Protein AF-R7LS79-F1 (afdb_monomer_lite)

Structure (mmCIF, N/CA/C/O backbone):
data_AF-R7LS79-F1
#
_entry.id   AF-R7LS79-F1
#
loop_
_atom_site.group_PDB
_atom_site.id
_atom_site.type_symbol
_atom_site.label_atom_id
_atom_site.label_alt_id
_atom_site.label_comp_id
_atom_site.label_asym_id
_atom_site.label_entity_id
_atom_site.label_seq_id
_atom_site.pdbx_PDB_ins_code
_atom_site.Cartn_x
_atom_site.Cartn_y
_atom_site.Cartn_z
_atom_site.occupancy
_atom_site.B_iso_or_equiv
_atom_site.auth_seq_id
_atom_site.auth_comp_id
_atom_site.auth_asym_id
_atom_site.auth_atom_id
_atom_site.pdbx_PDB_model_num
ATOM 1 N N . MET A 1 1 ? -59.237 8.784 23.571 1.00 33.44 1 MET A N 1
ATOM 2 C CA . MET A 1 1 ? -58.067 8.292 24.324 1.00 33.44 1 MET A CA 1
ATOM 3 C C . MET A 1 1 ? -57.509 7.100 23.575 1.00 33.44 1 MET A C 1
ATOM 5 O O . MET A 1 1 ? -58.164 6.072 23.528 1.00 33.44 1 MET A O 1
ATOM 9 N N . ARG A 1 2 ? -56.381 7.283 22.891 1.00 30.78 2 ARG A N 1
ATOM 10 C CA . ARG A 1 2 ? -55.540 6.193 22.389 1.00 30.78 2 ARG A CA 1
ATOM 11 C C . ARG A 1 2 ? -54.194 6.426 23.048 1.00 30.78 2 ARG A C 1
ATOM 13 O O . ARG A 1 2 ? -53.646 7.521 22.914 1.00 30.78 2 ARG A O 1
ATOM 20 N N . GLU A 1 3 ? -53.786 5.470 23.865 1.00 28.64 3 GLU A N 1
ATOM 21 C CA . GLU A 1 3 ? -52.542 5.510 24.615 1.00 28.64 3 GLU A CA 1
ATOM 22 C C . GLU A 1 3 ? -51.387 5.676 23.629 1.00 28.64 3 GLU A C 1
ATOM 24 O O . GLU A 1 3 ? -51.217 4.897 22.693 1.00 28.64 3 GLU A O 1
ATOM 29 N N . LYS A 1 4 ? -50.633 6.763 23.804 1.00 33.38 4 LYS A N 1
ATOM 30 C CA . LYS A 1 4 ? -49.278 6.842 23.282 1.00 33.38 4 LYS A CA 1
ATOM 31 C C . LYS A 1 4 ? -48.461 5.903 24.157 1.00 33.38 4 LYS A C 1
ATOM 33 O O . LYS A 1 4 ? -48.153 6.265 25.291 1.00 33.38 4 LYS A O 1
ATOM 38 N N . GLU A 1 5 ? -48.116 4.730 23.641 1.00 29.33 5 GLU A N 1
ATOM 39 C CA . GLU A 1 5 ? -46.952 4.003 24.138 1.00 29.33 5 GLU A CA 1
ATOM 40 C C . GLU A 1 5 ? -45.730 4.871 23.839 1.00 29.33 5 GLU A C 1
ATOM 42 O O . GLU A 1 5 ? -45.168 4.892 22.745 1.00 29.33 5 GLU A O 1
ATOM 47 N N . ILE A 1 6 ? -45.379 5.694 24.822 1.00 33.75 6 ILE A N 1
ATOM 48 C CA . ILE A 1 6 ? -44.066 6.302 24.905 1.00 33.75 6 ILE A CA 1
ATOM 49 C C . ILE A 1 6 ? -43.143 5.131 25.220 1.00 33.75 6 ILE A C 1
ATOM 51 O O . ILE A 1 6 ? -43.065 4.704 26.370 1.00 33.75 6 ILE A O 1
ATOM 55 N N . PHE A 1 7 ? -42.470 4.598 24.199 1.00 31.61 7 PHE A N 1
ATOM 56 C CA . PHE A 1 7 ? -41.268 3.804 24.415 1.00 31.61 7 PHE A CA 1
ATOM 57 C C . PHE A 1 7 ? -40.291 4.704 25.168 1.00 31.61 7 PHE A C 1
ATOM 59 O O . PHE A 1 7 ? -39.663 5.606 24.609 1.00 31.61 7 PHE A O 1
ATOM 66 N N . SER A 1 8 ? -40.251 4.528 26.485 1.00 35.28 8 SER A N 1
ATOM 67 C CA . SER A 1 8 ? -39.242 5.130 27.332 1.00 35.28 8 SER A CA 1
ATOM 68 C C . SER A 1 8 ? -37.896 4.673 26.791 1.00 35.28 8 SER A C 1
ATOM 70 O O . SER A 1 8 ? -37.645 3.469 26.763 1.00 35.28 8 SER A O 1
ATOM 72 N N . ARG A 1 9 ? -37.043 5.616 26.374 1.00 42.69 9 ARG A N 1
ATOM 73 C CA . ARG A 1 9 ? -35.603 5.386 26.226 1.00 42.69 9 ARG A CA 1
ATOM 74 C C . ARG A 1 9 ? -35.120 4.735 27.521 1.00 42.69 9 ARG A C 1
ATOM 76 O O . ARG A 1 9 ? -34.958 5.425 28.530 1.00 42.69 9 ARG A O 1
ATOM 83 N N . SER A 1 10 ? -34.970 3.413 27.527 1.00 43.28 10 SER A N 1
ATOM 84 C CA . SER A 1 10 ? -34.258 2.733 28.595 1.00 43.28 10 SER A CA 1
ATOM 85 C C . SER A 1 10 ? -32.860 3.326 28.606 1.00 43.28 10 SER A C 1
ATOM 87 O O . SER A 1 10 ? -32.241 3.446 27.554 1.00 43.28 10 SER A O 1
ATOM 89 N N . LYS A 1 11 ? -32.380 3.747 29.777 1.00 45.69 11 LYS A N 1
ATOM 90 C CA . LYS A 1 11 ? -30.957 4.017 29.981 1.00 45.69 11 LYS A CA 1
ATOM 91 C C . LYS A 1 11 ? -30.208 2.758 29.556 1.00 45.69 11 LYS A C 1
ATOM 93 O O . LYS A 1 11 ? -30.231 1.774 30.294 1.00 45.69 11 LYS A O 1
ATOM 98 N N . GLU A 1 12 ? -29.631 2.767 28.362 1.00 55.84 12 GLU A N 1
ATOM 99 C CA . GLU A 1 12 ? -28.852 1.647 27.855 1.00 55.84 12 GLU A CA 1
ATOM 100 C C . GLU A 1 12 ? -27.673 1.456 28.795 1.00 55.84 12 GLU A C 1
ATOM 102 O O . GLU A 1 12 ? -26.779 2.292 28.924 1.00 55.84 12 GLU A O 1
ATOM 107 N N . THR A 1 13 ? -27.762 0.391 29.579 1.00 71.62 13 THR A N 1
ATOM 108 C CA . THR A 1 13 ? -26.705 0.006 30.493 1.00 71.62 13 THR A CA 1
ATOM 109 C C . THR A 1 13 ? -25.721 -0.748 29.624 1.00 71.62 13 THR A C 1
ATOM 111 O O . THR A 1 13 ? -26.041 -1.822 29.128 1.00 71.62 13 THR A O 1
ATOM 114 N N . LYS A 1 14 ? -24.558 -0.150 29.375 1.00 87.38 14 LYS A N 1
ATOM 115 C CA . LYS A 1 14 ? -23.446 -0.827 28.713 1.00 87.38 14 LYS A CA 1
ATOM 116 C C . LYS A 1 14 ? -23.068 -2.051 29.566 1.00 87.38 14 LYS A C 1
ATOM 118 O O . LYS A 1 14 ? -22.779 -1.894 30.753 1.00 87.38 14 LYS A O 1
ATOM 123 N N . VAL A 1 15 ? -23.151 -3.264 29.011 1.00 92.50 15 VAL A N 1
ATOM 124 C CA . VAL A 1 15 ? -23.024 -4.534 29.766 1.00 92.50 15 VAL A CA 1
ATOM 125 C C . VAL A 1 15 ? -21.878 -5.397 29.234 1.00 92.50 15 VAL A C 1
ATOM 127 O O . VAL A 1 15 ? -21.701 -5.537 28.028 1.00 92.50 15 VAL A O 1
ATOM 130 N N . CYS A 1 16 ? -21.124 -6.020 30.144 1.00 93.62 16 CYS A N 1
ATOM 131 C CA . CYS A 1 16 ? -20.209 -7.125 29.847 1.00 93.62 16 CYS A CA 1
ATOM 132 C C . CYS A 1 16 ? -20.810 -8.431 30.373 1.00 93.62 16 CYS A C 1
ATOM 134 O O . CYS A 1 16 ? -21.179 -8.504 31.544 1.00 93.62 16 CYS A O 1
ATOM 136 N N . ASP A 1 17 ? -20.892 -9.458 29.529 1.00 92.50 17 ASP A N 1
ATOM 137 C CA . ASP A 1 17 ? -21.608 -10.699 29.860 1.00 92.50 17 ASP A CA 1
ATOM 138 C C . ASP A 1 17 ? -20.910 -11.582 30.902 1.00 92.50 17 ASP A C 1
ATOM 140 O O . ASP A 1 17 ? -21.562 -12.420 31.526 1.00 92.50 17 ASP A O 1
ATOM 144 N N . THR A 1 18 ? -19.593 -11.439 31.069 1.00 94.31 18 THR A N 1
ATOM 145 C CA . THR A 1 18 ? -18.788 -12.332 31.915 1.00 94.31 18 THR A CA 1
ATOM 146 C C . THR A 1 18 ? -17.789 -11.551 32.779 1.00 94.31 18 THR A C 1
ATOM 148 O O . THR A 1 18 ? -17.244 -10.542 32.316 1.00 94.31 18 THR A O 1
ATOM 151 N N . PRO A 1 19 ? -17.520 -11.988 34.027 1.00 94.38 19 PRO A N 1
ATOM 152 C CA . PRO A 1 19 ? -16.463 -11.415 34.865 1.00 94.38 19 PRO A CA 1
ATOM 153 C C . PRO A 1 19 ? -15.069 -11.493 34.230 1.00 94.38 19 PRO A C 1
ATOM 155 O O . PRO A 1 19 ? -14.259 -10.586 34.404 1.00 94.38 19 PRO A O 1
ATOM 158 N N . GLU A 1 20 ? -14.795 -12.550 33.469 1.00 96.56 20 GLU A N 1
ATOM 159 C CA . GLU A 1 20 ? -13.527 -12.772 32.772 1.00 96.56 20 GLU A CA 1
ATOM 160 C C . GLU A 1 20 ? -13.284 -11.684 31.719 1.00 96.56 20 GLU A C 1
ATOM 162 O O . GLU A 1 20 ? -12.184 -11.142 31.620 1.00 96.56 20 GLU A O 1
ATOM 167 N N . LEU A 1 21 ? -14.335 -11.283 30.997 1.00 96.06 21 LEU A N 1
ATOM 168 C CA . LEU A 1 21 ? -14.269 -10.182 30.041 1.00 96.06 21 LEU A CA 1
ATOM 169 C C . LEU A 1 21 ? -14.004 -8.837 30.731 1.00 96.06 21 LEU A C 1
ATOM 171 O O . LEU A 1 21 ? -13.195 -8.045 30.249 1.00 96.06 21 LEU A O 1
ATOM 175 N N . VAL A 1 22 ? -14.639 -8.597 31.884 1.00 96.00 22 VAL A N 1
ATOM 176 C CA . VAL A 1 22 ? -14.366 -7.406 32.706 1.00 96.00 22 VAL A CA 1
ATOM 177 C C . VAL A 1 22 ? -12.904 -7.388 33.152 1.00 96.00 22 VAL A C 1
ATOM 179 O O . VAL A 1 22 ? -12.254 -6.346 33.069 1.00 96.00 22 VAL A O 1
ATOM 182 N N . CYS A 1 23 ? -12.369 -8.535 33.578 1.00 95.88 23 CYS A N 1
ATOM 183 C CA . CYS A 1 23 ? -10.973 -8.680 33.985 1.00 95.88 23 CYS A CA 1
ATOM 184 C C . CYS A 1 23 ? -10.012 -8.363 32.829 1.00 95.88 23 CYS A C 1
ATOM 186 O O . CYS A 1 23 ? -9.126 -7.526 32.990 1.00 95.88 23 CYS A O 1
ATOM 188 N N . LEU A 1 24 ? -10.243 -8.945 31.647 1.00 95.50 24 LEU A N 1
ATOM 189 C CA . LEU A 1 24 ? -9.416 -8.731 30.457 1.00 95.50 24 LEU A CA 1
ATOM 190 C C . LEU A 1 24 ? -9.379 -7.254 30.031 1.00 95.50 24 LEU A C 1
ATOM 192 O O . LEU A 1 24 ? -8.310 -6.701 29.775 1.00 95.50 24 LEU A O 1
ATOM 196 N N . ILE A 1 25 ? -10.542 -6.597 29.972 1.00 94.94 25 ILE A N 1
ATOM 197 C CA . ILE A 1 25 ? -10.640 -5.171 29.622 1.00 94.94 25 ILE A CA 1
ATOM 198 C C . ILE A 1 25 ? -9.972 -4.305 30.698 1.00 94.94 25 ILE A C 1
ATOM 200 O O . ILE A 1 25 ? -9.298 -3.324 30.380 1.00 94.94 25 ILE A O 1
ATOM 204 N N . THR A 1 26 ? -10.127 -4.663 31.974 1.00 94.31 26 THR A N 1
ATOM 205 C CA . THR A 1 26 ? -9.471 -3.957 33.084 1.00 94.31 26 THR A CA 1
ATOM 206 C C . THR A 1 26 ? -7.952 -4.060 32.972 1.00 94.31 26 THR A C 1
ATOM 208 O O . THR A 1 26 ? -7.265 -3.050 33.075 1.00 94.31 26 THR A O 1
ATOM 211 N N . GLU A 1 27 ? -7.416 -5.250 32.695 1.00 92.88 27 GLU A N 1
ATOM 212 C CA . GLU A 1 27 ? -5.980 -5.432 32.479 1.00 92.88 27 GLU A CA 1
ATOM 213 C C . GLU A 1 27 ? -5.488 -4.589 31.296 1.00 92.88 27 GLU A C 1
ATOM 215 O O . GLU A 1 27 ? -4.474 -3.898 31.407 1.00 92.88 27 GLU A O 1
ATOM 220 N N . TRP A 1 28 ? -6.225 -4.601 30.182 1.00 91.75 28 TRP A N 1
ATOM 221 C CA . TRP A 1 28 ? -5.881 -3.823 28.994 1.00 91.75 28 TRP A CA 1
ATOM 222 C C . TRP A 1 28 ? -5.882 -2.317 29.281 1.00 91.75 28 TRP A C 1
ATOM 224 O O . TRP A 1 28 ? -4.883 -1.647 29.046 1.00 91.75 28 TRP A O 1
ATOM 234 N N . THR A 1 29 ? -6.954 -1.781 29.869 1.00 88.75 29 THR A N 1
ATOM 235 C CA . THR A 1 29 ? -7.058 -0.347 30.207 1.00 88.75 29 THR A CA 1
ATOM 236 C C . THR A 1 29 ? -5.978 0.101 31.199 1.00 88.75 29 THR A C 1
ATOM 238 O O . 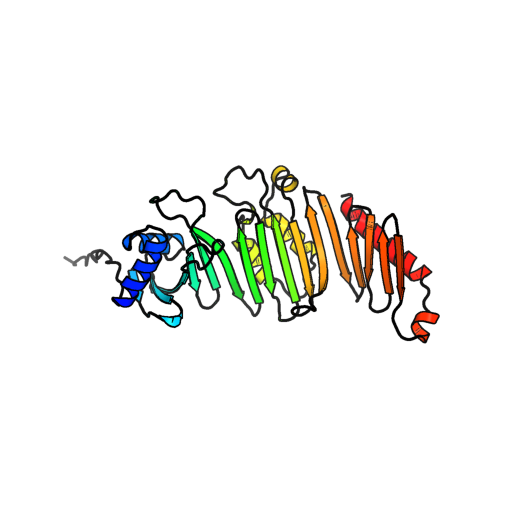THR A 1 29 ? -5.378 1.161 31.017 1.00 88.75 29 THR A O 1
ATOM 241 N N . GLN A 1 30 ? -5.639 -0.735 32.187 1.00 88.00 30 GLN A N 1
ATOM 242 C CA . GLN A 1 30 ? -4.585 -0.443 33.162 1.00 88.00 30 GLN A CA 1
ATOM 243 C C . GLN A 1 30 ? -3.189 -0.334 32.539 1.00 88.00 30 GLN A C 1
ATOM 245 O O . GLN A 1 30 ? -2.367 0.429 33.045 1.00 88.00 30 GLN A O 1
ATOM 250 N N . LYS A 1 31 ? -2.901 -1.038 31.433 1.00 84.50 31 LYS A N 1
ATOM 251 C CA . LYS A 1 31 ? -1.613 -0.899 30.722 1.00 84.50 31 LYS A CA 1
ATOM 252 C C . LYS A 1 31 ? -1.381 0.511 30.183 1.00 84.50 31 LYS A C 1
ATOM 254 O O . LYS A 1 31 ? -0.226 0.901 30.045 1.00 84.50 31 LYS A O 1
ATOM 259 N N . GLY A 1 32 ? -2.446 1.254 29.889 1.00 78.06 32 GLY A N 1
ATOM 260 C CA . GLY A 1 32 ? -2.372 2.651 29.467 1.00 78.06 32 GLY A CA 1
ATOM 261 C C . GLY A 1 32 ? -2.794 3.654 30.537 1.00 78.06 32 GLY A C 1
ATOM 262 O O . GLY A 1 32 ? -3.116 4.786 30.199 1.00 78.06 32 GLY A O 1
ATOM 263 N N . ASN A 1 33 ? -2.800 3.258 31.817 1.00 82.00 33 ASN A N 1
ATOM 264 C CA . ASN A 1 33 ? -3.207 4.110 32.941 1.00 82.00 33 ASN A CA 1
ATOM 265 C C . ASN A 1 33 ? -4.659 4.639 32.845 1.00 82.00 33 ASN A C 1
ATOM 267 O O . ASN A 1 33 ? -4.974 5.683 33.420 1.00 82.00 33 ASN A O 1
ATOM 271 N N . TRP A 1 34 ? -5.551 3.917 32.158 1.00 86.00 34 TRP A N 1
ATOM 272 C CA . TRP A 1 34 ? -6.976 4.254 32.041 1.00 86.00 34 TRP A CA 1
ATOM 273 C C . TRP A 1 34 ? -7.842 3.461 33.017 1.00 86.00 34 TRP A C 1
ATOM 275 O O . TRP A 1 34 ? -7.409 2.482 33.633 1.00 86.00 34 TRP A O 1
ATOM 285 N N . LYS A 1 35 ? -9.098 3.886 33.153 1.00 89.25 35 LYS A N 1
ATOM 286 C CA . LYS A 1 35 ? -10.126 3.169 33.904 1.00 89.25 35 LYS A CA 1
ATOM 287 C C . LYS A 1 35 ? -10.920 2.257 32.976 1.00 89.25 35 LYS A C 1
ATOM 289 O O . LYS A 1 35 ? -10.989 2.473 31.769 1.00 89.25 35 LYS A O 1
ATOM 294 N N . PHE A 1 36 ? -11.581 1.263 33.562 1.00 90.56 36 PHE A N 1
ATOM 295 C CA . PHE A 1 36 ? -12.457 0.355 32.824 1.00 90.56 36 PHE A CA 1
ATOM 296 C C . PHE A 1 36 ? -13.548 1.114 32.049 1.00 90.56 36 PHE A C 1
ATOM 298 O O . PHE A 1 36 ? -13.852 0.777 30.908 1.00 90.56 36 PHE A O 1
ATOM 305 N N . GLU A 1 37 ? -14.114 2.169 32.641 1.00 89.12 37 GLU A N 1
ATOM 306 C CA . GLU A 1 37 ? -15.175 2.968 32.024 1.00 89.12 37 GLU A CA 1
ATOM 307 C C . GLU A 1 37 ? -14.721 3.679 30.741 1.00 89.12 37 GLU A C 1
ATOM 309 O O . GLU A 1 37 ? -15.543 3.890 29.846 1.00 89.12 37 GLU A O 1
ATOM 314 N N . ASP A 1 38 ? -13.425 3.985 30.613 1.00 87.12 38 ASP A N 1
ATOM 315 C CA . ASP A 1 38 ? -12.853 4.627 29.425 1.00 87.12 38 ASP A CA 1
ATOM 316 C C . ASP A 1 38 ? -12.881 3.690 28.206 1.00 87.12 38 ASP A C 1
ATOM 318 O O . ASP A 1 38 ? -12.860 4.153 27.063 1.00 87.12 38 ASP A O 1
ATOM 322 N N . PHE A 1 39 ? -12.993 2.372 28.421 1.00 90.88 39 PHE A N 1
ATOM 323 C CA . PHE A 1 39 ? -13.048 1.382 27.346 1.00 90.88 39 PHE A CA 1
ATOM 324 C C . PHE A 1 39 ? -14.209 1.619 26.378 1.00 90.88 39 PHE A C 1
ATOM 326 O O . PHE A 1 39 ? -14.078 1.433 25.171 1.00 90.88 39 PHE A O 1
ATOM 333 N N . TRP A 1 40 ? -15.350 2.083 26.882 1.00 90.69 40 TRP A N 1
ATOM 334 C CA . TRP A 1 40 ? -16.495 2.363 26.025 1.00 90.69 40 TRP A CA 1
ATOM 335 C C . TRP A 1 40 ? -16.244 3.539 25.082 1.00 90.69 40 TRP A C 1
ATOM 337 O O . TRP A 1 40 ? -16.671 3.494 23.932 1.00 90.69 40 TRP A O 1
ATOM 347 N N . THR A 1 41 ? -15.513 4.551 25.551 1.00 87.44 41 THR A N 1
ATOM 348 C CA . THR A 1 41 ? -15.063 5.673 24.722 1.00 87.44 41 THR A CA 1
ATOM 349 C C . THR A 1 41 ? -14.093 5.188 23.648 1.00 87.44 41 THR A C 1
ATOM 351 O O . THR A 1 41 ? -14.199 5.605 22.501 1.00 87.44 41 THR A O 1
ATOM 354 N N . PHE A 1 42 ? -13.188 4.256 23.974 1.00 88.75 42 PHE A N 1
ATOM 355 C CA . PHE A 1 42 ? -12.311 3.643 22.972 1.00 88.75 42 PHE A CA 1
ATOM 356 C C . PHE A 1 42 ? -13.095 2.965 21.853 1.00 88.75 42 PHE A C 1
ATOM 358 O O . PHE A 1 42 ? -12.773 3.183 20.689 1.00 88.75 42 PHE A O 1
ATOM 365 N N . LEU A 1 43 ? -14.110 2.164 22.193 1.00 91.50 43 LEU A N 1
ATOM 366 C CA . LEU A 1 43 ? -14.951 1.485 21.205 1.00 91.50 43 LEU A CA 1
ATOM 367 C C . LEU A 1 43 ? -15.628 2.490 20.261 1.00 91.50 43 LEU A C 1
ATOM 369 O O . LEU A 1 43 ? -15.585 2.306 19.046 1.00 91.50 43 LEU A O 1
ATOM 373 N N . GLU A 1 44 ? -16.173 3.579 20.805 1.00 90.31 44 GLU A N 1
ATOM 374 C CA . GLU A 1 44 ? -16.775 4.658 20.012 1.00 90.31 44 GLU A CA 1
ATOM 375 C C . GLU A 1 44 ? -15.738 5.342 19.103 1.00 90.31 44 GLU A C 1
ATOM 377 O O . GLU A 1 44 ? -15.986 5.521 17.911 1.00 90.31 44 GLU A O 1
ATOM 382 N N . LEU A 1 45 ? -14.539 5.641 19.618 1.00 87.62 45 LEU A N 1
ATOM 383 C CA . LEU A 1 45 ? -13.455 6.267 18.848 1.00 87.62 45 LEU A CA 1
ATOM 384 C C . LEU A 1 45 ? -12.935 5.392 17.699 1.00 87.62 45 LEU A C 1
ATOM 386 O O . LEU A 1 45 ? -12.516 5.919 16.670 1.00 87.62 45 LEU A O 1
ATOM 390 N N . VAL A 1 46 ? -12.961 4.065 17.848 1.00 89.12 46 VAL A N 1
ATOM 391 C CA . VAL A 1 46 ? -12.579 3.133 16.770 1.00 89.12 46 VAL A CA 1
ATOM 392 C C . VAL A 1 46 ? -13.731 2.830 15.802 1.00 89.12 46 VAL A C 1
ATOM 394 O O . VAL A 1 46 ? -13.574 2.017 14.889 1.00 89.12 46 VAL A O 1
ATOM 397 N N . GLY A 1 47 ? -14.873 3.507 15.961 1.00 87.94 47 GLY A N 1
ATOM 398 C CA . GLY A 1 47 ? -16.011 3.451 15.044 1.00 87.94 47 GLY A CA 1
ATOM 399 C C . GLY A 1 47 ? -17.070 2.403 15.387 1.00 87.94 47 GLY A C 1
ATOM 400 O O . GLY A 1 47 ? -17.928 2.130 14.550 1.00 87.94 47 GLY A O 1
ATOM 401 N N . ILE A 1 48 ? -17.042 1.816 16.588 1.00 90.44 48 ILE A N 1
ATOM 402 C CA . ILE A 1 48 ? -18.160 1.011 17.097 1.00 90.44 48 ILE A CA 1
ATOM 403 C C . ILE A 1 48 ? -19.170 1.986 17.696 1.00 90.44 48 ILE A C 1
ATOM 405 O O . ILE A 1 48 ? -19.064 2.381 18.854 1.00 90.44 48 ILE A O 1
ATOM 409 N N . ASN A 1 49 ? -20.136 2.405 16.885 1.00 86.31 49 ASN A N 1
ATOM 410 C CA . ASN A 1 49 ? -21.131 3.392 17.291 1.00 86.31 49 ASN A CA 1
ATOM 411 C C . ASN A 1 49 ? -22.092 2.794 18.327 1.00 86.31 49 ASN A C 1
ATOM 413 O O . ASN A 1 49 ? -22.732 1.778 18.060 1.00 86.31 49 ASN A O 1
ATOM 417 N N . ASN A 1 50 ? -22.206 3.441 19.490 1.00 86.44 50 ASN A N 1
ATOM 418 C CA . ASN A 1 50 ? -23.137 3.079 20.566 1.00 86.44 50 ASN A CA 1
ATOM 419 C C . ASN A 1 50 ? -23.085 1.579 20.941 1.00 86.44 50 ASN A C 1
ATOM 421 O O . ASN A 1 50 ? -24.054 0.840 20.747 1.00 86.44 50 ASN A O 1
ATOM 425 N N . PRO A 1 51 ? -21.943 1.098 21.471 1.00 87.19 51 PRO A N 1
ATOM 426 C CA . PRO A 1 51 ? -21.805 -0.278 21.931 1.00 87.19 51 PRO A CA 1
ATOM 427 C C . PRO A 1 51 ? -22.642 -0.487 23.195 1.00 87.19 51 PRO A C 1
ATOM 429 O O . PRO A 1 51 ? -22.448 0.203 24.199 1.00 87.19 51 PRO A O 1
ATOM 432 N N . ILE A 1 52 ? -23.541 -1.470 23.168 1.00 91.19 52 ILE A N 1
ATOM 433 C CA . ILE A 1 52 ? -24.465 -1.745 24.279 1.00 91.19 52 ILE A CA 1
ATOM 434 C C . ILE A 1 52 ? -24.103 -3.016 25.054 1.00 91.19 52 ILE A C 1
ATOM 436 O O . ILE A 1 52 ? -24.393 -3.115 26.248 1.00 91.19 52 ILE A O 1
ATOM 440 N N . ARG A 1 53 ? -23.441 -3.988 24.412 1.00 94.31 53 ARG A N 1
ATOM 441 C CA . ARG A 1 53 ? -23.124 -5.283 25.031 1.00 94.31 53 ARG A CA 1
ATOM 442 C C . ARG A 1 53 ? -21.826 -5.880 24.499 1.00 94.31 53 ARG A C 1
ATOM 444 O O . ARG A 1 53 ? -21.630 -5.931 23.289 1.00 94.31 53 ARG A O 1
ATOM 451 N N . LEU A 1 54 ? -20.988 -6.395 25.398 1.00 96.69 54 LEU A N 1
ATOM 452 C CA . LEU A 1 54 ? -19.767 -7.139 25.076 1.00 96.69 54 LEU A CA 1
ATOM 453 C C . LEU A 1 54 ? -19.889 -8.591 25.550 1.00 96.69 54 LEU A C 1
ATOM 455 O O . LEU A 1 54 ? -20.279 -8.839 26.695 1.00 96.69 54 LEU A O 1
ATOM 459 N N . TYR A 1 55 ? -19.574 -9.552 24.681 1.00 96.19 55 TYR A N 1
ATOM 460 C CA . TYR A 1 55 ? -19.833 -10.972 24.943 1.00 96.19 55 TYR A CA 1
ATOM 461 C C . TYR A 1 55 ? -18.987 -11.917 24.080 1.00 96.19 55 TYR A C 1
ATOM 463 O O . TYR A 1 55 ? -18.273 -11.483 23.184 1.00 96.19 55 TYR A O 1
ATOM 471 N N . GLY A 1 56 ? -19.075 -13.228 24.334 1.00 95.56 56 GLY A N 1
ATOM 472 C CA . GLY A 1 56 ? -18.433 -14.242 23.486 1.00 95.56 56 GLY A CA 1
ATOM 473 C C . GLY A 1 56 ? -16.904 -14.209 23.541 1.00 95.56 56 GLY A C 1
ATOM 474 O O . GLY A 1 56 ? -16.258 -14.177 22.497 1.00 95.56 56 GLY A O 1
ATOM 475 N N . LEU A 1 57 ? -16.341 -14.174 24.752 1.00 97.00 57 LEU A N 1
ATOM 476 C CA . LEU A 1 57 ? -14.897 -14.151 24.980 1.00 97.00 57 LEU A CA 1
ATOM 477 C C . LEU A 1 57 ? -14.208 -15.416 24.427 1.00 97.00 57 LEU A C 1
ATOM 479 O O . LEU A 1 57 ? -14.573 -16.536 24.774 1.00 97.00 57 LEU A O 1
ATOM 483 N N . ASP A 1 58 ? -13.173 -15.212 23.616 1.00 95.94 58 ASP A N 1
ATOM 484 C CA . ASP A 1 58 ? -12.138 -16.180 23.247 1.00 95.94 58 ASP A CA 1
ATOM 485 C C . ASP A 1 58 ? -10.833 -15.741 23.929 1.00 95.94 58 ASP A C 1
ATOM 487 O O . ASP A 1 58 ? -10.120 -14.852 23.450 1.00 95.94 58 ASP A O 1
ATOM 491 N N . GLU A 1 59 ? -10.542 -16.358 25.076 1.00 90.69 59 GLU A N 1
ATOM 492 C CA . GLU A 1 59 ? -9.368 -16.054 25.904 1.00 90.69 59 GLU A CA 1
ATOM 493 C C . GLU A 1 59 ? -8.053 -16.262 25.150 1.00 90.69 59 GLU A C 1
ATOM 495 O O . GLU A 1 59 ? -7.112 -15.492 25.321 1.00 90.69 59 GLU A O 1
ATOM 500 N N . SER A 1 60 ? -7.988 -17.265 24.267 1.00 91.62 60 SER A N 1
ATOM 501 C CA . SER A 1 60 ? -6.753 -17.612 23.555 1.00 91.62 60 SER A CA 1
ATOM 502 C C . SER A 1 60 ? -6.297 -16.524 22.585 1.00 91.62 60 SER A C 1
ATOM 504 O O . SER A 1 60 ? -5.108 -16.405 22.292 1.00 91.62 60 SER A O 1
ATOM 506 N N . LYS A 1 61 ? -7.247 -15.723 22.094 1.00 91.62 61 LYS A N 1
ATOM 507 C CA . LYS A 1 61 ? -7.003 -14.626 21.157 1.00 91.62 61 LYS A CA 1
ATOM 508 C C . LYS A 1 61 ? -7.185 -13.250 21.785 1.00 91.62 61 LYS A C 1
ATOM 510 O O . LYS A 1 61 ? -7.034 -12.263 21.071 1.00 91.62 61 LYS A O 1
ATOM 515 N N . CYS A 1 62 ? -7.535 -13.169 23.070 1.00 94.56 62 CYS A N 1
ATOM 516 C CA . CYS A 1 62 ? -7.962 -11.929 23.721 1.00 94.56 62 CYS A CA 1
ATOM 517 C C . CYS A 1 62 ? -9.049 -11.191 22.914 1.00 94.56 62 CYS A C 1
ATOM 519 O O . CYS A 1 62 ? -8.974 -9.974 22.720 1.00 94.56 62 CYS A O 1
ATOM 521 N N . SER A 1 63 ? -10.030 -11.935 22.393 1.00 96.06 63 SER A N 1
ATOM 522 C CA . SER A 1 63 ? -11.067 -11.394 21.507 1.00 96.06 63 SER A CA 1
ATOM 523 C C . SER A 1 63 ? -12.477 -11.649 22.011 1.00 96.06 63 SER A C 1
ATOM 525 O O . SER A 1 63 ? -12.724 -12.639 22.687 1.00 96.06 63 SER A O 1
ATOM 527 N N . PHE A 1 64 ? -13.411 -10.780 21.652 1.00 97.06 64 PHE A N 1
ATOM 528 C CA . PHE A 1 64 ? -14.827 -10.868 22.003 1.00 97.06 64 PHE A CA 1
ATOM 529 C C . PHE A 1 64 ? -15.669 -10.136 20.957 1.00 97.06 64 PHE A C 1
ATOM 531 O O . PHE A 1 64 ? -15.142 -9.517 20.035 1.00 97.06 64 PHE A O 1
ATOM 538 N N . LYS A 1 65 ? -16.990 -10.198 21.084 1.00 96.38 65 LYS A N 1
ATOM 539 C CA . LYS A 1 65 ? -17.935 -9.476 20.235 1.00 96.38 65 LYS A CA 1
ATOM 540 C C . LYS A 1 65 ? -18.487 -8.246 20.941 1.00 96.38 65 LYS A C 1
ATOM 542 O O . LYS A 1 65 ? -18.789 -8.297 22.134 1.00 96.38 65 LYS A O 1
ATOM 547 N N . ALA A 1 66 ? -18.667 -7.173 20.183 1.00 95.06 66 ALA A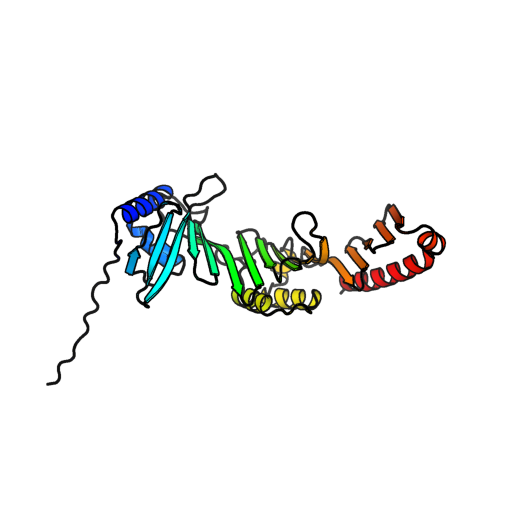 N 1
ATOM 548 C CA . ALA A 1 66 ? -19.450 -6.008 20.564 1.00 95.06 66 ALA A CA 1
ATOM 549 C C . ALA A 1 66 ? -20.757 -5.988 19.761 1.00 95.06 66 ALA A C 1
ATOM 551 O O . ALA A 1 66 ? -20.729 -6.125 18.539 1.00 95.06 66 ALA A O 1
ATOM 552 N N . LEU A 1 67 ? -21.884 -5.825 20.454 1.00 93.38 67 LEU A N 1
ATOM 553 C CA . LEU A 1 67 ? -23.189 -5.544 19.858 1.00 93.38 67 LEU A CA 1
ATOM 554 C C . LEU A 1 67 ? -23.468 -4.043 19.960 1.00 93.38 67 LEU A C 1
ATOM 556 O O . LEU A 1 67 ? -23.401 -3.475 21.058 1.00 93.38 67 LEU A O 1
ATOM 560 N N . THR A 1 68 ? -23.785 -3.420 18.830 1.00 90.75 68 THR A N 1
ATOM 561 C CA . THR A 1 68 ? -24.209 -2.014 18.759 1.00 90.75 68 THR A CA 1
ATOM 562 C C . THR A 1 68 ? -25.718 -1.870 18.952 1.00 90.75 68 THR A C 1
ATOM 564 O O . THR A 1 68 ? -26.471 -2.838 18.817 1.00 90.75 68 THR A O 1
ATOM 567 N N . GLU A 1 69 ? -26.187 -0.651 19.226 1.00 88.62 69 GLU A N 1
ATOM 568 C CA . GLU A 1 69 ? -27.628 -0.334 19.250 1.00 88.62 69 GLU A CA 1
ATOM 569 C C . GLU A 1 69 ? -28.338 -0.641 17.914 1.00 88.62 69 GLU A C 1
ATOM 571 O O . GLU A 1 69 ? -29.539 -0.911 17.883 1.00 88.62 69 GLU A O 1
ATOM 576 N N . PHE A 1 70 ? -27.587 -0.650 16.807 1.00 88.06 70 PHE A N 1
ATOM 577 C CA . PHE A 1 70 ? -28.077 -0.945 15.457 1.00 88.06 70 PHE A CA 1
ATOM 578 C C . PHE A 1 70 ? -28.099 -2.442 15.131 1.00 88.06 70 PHE A C 1
ATOM 580 O O . PHE A 1 70 ? -28.371 -2.822 13.994 1.00 88.06 70 PHE A O 1
ATOM 587 N N . ASN A 1 71 ? -27.852 -3.292 16.132 1.00 88.00 71 ASN A N 1
ATOM 588 C CA . ASN A 1 71 ? -27.815 -4.744 16.005 1.00 88.00 71 ASN A CA 1
ATOM 589 C C . ASN A 1 71 ? -26.705 -5.243 15.058 1.00 88.00 71 ASN A C 1
ATOM 591 O O . ASN A 1 71 ? -26.845 -6.287 14.421 1.00 88.00 71 ASN A O 1
ATOM 595 N N . GLU A 1 72 ? -25.602 -4.494 14.977 1.00 89.75 72 GLU A N 1
ATOM 596 C CA . GLU A 1 72 ? -24.382 -4.907 14.285 1.00 89.75 72 GLU A CA 1
ATOM 597 C C . GLU A 1 72 ? -23.466 -5.637 15.271 1.00 89.75 72 GLU A C 1
ATOM 599 O O . GLU A 1 72 ? -23.254 -5.184 16.401 1.00 89.75 72 GLU A O 1
ATOM 604 N N . GLU A 1 73 ? -22.920 -6.776 14.844 1.00 92.06 73 GLU A N 1
ATOM 605 C CA . GLU A 1 73 ? -21.936 -7.535 15.611 1.00 92.06 73 GLU A CA 1
ATOM 606 C C . GLU A 1 73 ? -20.538 -7.299 15.048 1.00 92.06 73 GLU A C 1
ATOM 608 O O . GLU A 1 73 ? -20.268 -7.591 13.884 1.00 92.06 73 GLU A O 1
ATOM 613 N N . ILE A 1 74 ? -19.628 -6.823 15.895 1.00 93.25 74 ILE A N 1
ATOM 614 C CA . ILE A 1 74 ? -18.242 -6.545 15.514 1.00 93.25 74 ILE A CA 1
ATOM 615 C C . ILE A 1 74 ? -17.319 -7.365 16.406 1.00 93.25 74 ILE A C 1
ATOM 617 O O . ILE A 1 74 ? -17.463 -7.366 17.630 1.00 93.25 74 ILE A O 1
ATOM 621 N N . THR A 1 75 ? -16.350 -8.061 15.809 1.00 95.94 75 THR A N 1
ATOM 622 C CA . THR A 1 75 ? -15.327 -8.764 16.589 1.00 95.94 75 THR A CA 1
ATOM 623 C C . THR A 1 75 ? -14.238 -7.782 16.998 1.00 95.94 75 THR A C 1
ATOM 625 O O . THR A 1 75 ? -13.635 -7.117 16.157 1.00 95.94 75 THR A O 1
ATOM 628 N N . VAL A 1 76 ? -13.971 -7.716 18.297 1.00 96.56 76 VAL A N 1
ATOM 629 C CA . VAL A 1 76 ? -12.968 -6.864 18.933 1.00 96.56 76 VAL A CA 1
ATOM 630 C C . VAL A 1 76 ? -11.849 -7.752 19.455 1.00 96.56 76 VAL A C 1
ATOM 632 O O . VAL A 1 76 ? -12.099 -8.726 20.160 1.00 96.56 76 VAL A O 1
ATOM 635 N N . VAL A 1 77 ? -10.607 -7.417 19.127 1.00 95.31 77 VAL A N 1
ATOM 636 C CA . VAL A 1 77 ? -9.409 -8.087 19.640 1.00 95.31 77 VAL A CA 1
ATOM 637 C C . VAL A 1 77 ? -8.548 -7.055 20.357 1.00 95.31 77 VAL A C 1
ATOM 639 O O . VAL A 1 77 ? -8.210 -6.015 19.785 1.00 95.31 77 VAL A O 1
ATOM 642 N N . LEU A 1 78 ? -8.184 -7.338 21.605 1.00 93.38 78 LEU A N 1
ATOM 643 C CA . LEU A 1 78 ? -7.348 -6.452 22.408 1.00 93.38 78 LEU A CA 1
ATOM 644 C C . LEU A 1 78 ? -5.865 -6.708 22.139 1.00 93.38 78 LEU A C 1
ATOM 646 O O . LEU A 1 78 ? -5.376 -7.833 22.239 1.00 93.38 78 LEU A O 1
ATOM 650 N N . VAL A 1 79 ? -5.135 -5.641 21.822 1.00 89.75 79 VAL A N 1
ATOM 651 C CA . VAL A 1 79 ? -3.688 -5.664 21.596 1.00 89.75 79 VAL A CA 1
ATOM 652 C C . VAL A 1 79 ? -3.008 -5.015 22.794 1.00 89.75 79 VAL A C 1
ATOM 654 O O . VAL A 1 79 ? -3.179 -3.823 23.033 1.00 89.75 79 VAL A O 1
ATOM 657 N N . PHE A 1 80 ? -2.234 -5.795 23.549 1.00 84.56 80 PHE A N 1
ATOM 658 C CA . PHE A 1 80 ? -1.652 -5.361 24.827 1.00 84.56 80 PHE A CA 1
ATOM 659 C C . PHE A 1 80 ? -0.318 -4.610 24.701 1.00 84.56 80 PHE A C 1
ATOM 661 O O . PHE A 1 80 ? 0.133 -4.027 25.681 1.00 84.56 80 PHE A O 1
ATOM 668 N N . GLY A 1 81 ? 0.302 -4.610 23.516 1.00 72.31 81 GLY A N 1
ATOM 669 C CA . GLY A 1 81 ? 1.656 -4.093 23.311 1.00 72.31 81 GLY A CA 1
ATOM 670 C C . GLY A 1 81 ? 2.708 -4.982 23.987 1.00 72.31 81 GLY A C 1
ATOM 671 O O . GLY A 1 81 ? 2.718 -5.156 25.201 1.00 72.31 81 GLY A O 1
ATOM 672 N N . THR A 1 82 ? 3.596 -5.603 23.213 1.00 57.00 82 THR A N 1
ATOM 673 C CA . THR A 1 82 ? 4.573 -6.582 23.739 1.00 57.00 82 THR A CA 1
ATOM 674 C C . THR A 1 82 ? 6.025 -6.112 23.625 1.00 57.00 82 THR A C 1
ATOM 676 O O . THR A 1 82 ? 6.937 -6.808 24.062 1.00 57.00 82 THR A O 1
ATOM 679 N N . SER A 1 83 ? 6.269 -4.940 23.040 1.00 53.88 83 SER A N 1
ATOM 680 C CA . SER A 1 83 ? 7.594 -4.354 22.814 1.00 53.88 83 SER A CA 1
ATOM 681 C C . SER A 1 83 ? 7.530 -2.825 22.844 1.00 53.88 83 SER A C 1
ATOM 683 O O . SER A 1 83 ? 6.458 -2.246 22.697 1.00 53.88 83 SER A O 1
ATOM 685 N N . ARG A 1 84 ? 8.692 -2.157 22.945 1.00 44.69 84 ARG A N 1
ATOM 686 C CA . ARG A 1 84 ? 8.814 -0.688 22.803 1.00 44.69 84 ARG A CA 1
ATOM 687 C C . ARG A 1 84 ? 8.229 -0.134 21.490 1.00 44.69 84 ARG A C 1
ATOM 689 O O . ARG A 1 84 ? 8.012 1.065 21.399 1.00 44.69 84 ARG A O 1
ATOM 696 N N . GLU A 1 85 ? 7.986 -0.991 20.498 1.00 44.12 85 GLU A N 1
ATOM 697 C CA . GLU A 1 85 ? 7.459 -0.642 19.172 1.00 44.12 85 GLU A CA 1
ATOM 698 C C . GLU A 1 85 ? 5.983 -1.036 18.974 1.00 44.12 85 GLU A C 1
ATOM 700 O O . GLU A 1 85 ? 5.388 -0.712 17.945 1.00 44.12 85 GLU A O 1
ATOM 705 N N . SER A 1 86 ? 5.377 -1.754 19.926 1.00 56.16 86 SER A N 1
ATOM 706 C CA . SER A 1 86 ? 3.972 -2.163 19.854 1.00 56.16 86 SER A CA 1
ATOM 707 C C . SER A 1 86 ? 3.159 -1.407 20.895 1.00 56.16 86 SER A C 1
ATOM 709 O O . SER A 1 86 ? 3.170 -1.730 22.078 1.00 56.16 86 SER A O 1
ATOM 711 N N . ALA A 1 87 ? 2.460 -0.374 20.427 1.00 72.56 87 ALA A N 1
ATOM 712 C CA . ALA A 1 87 ? 1.504 0.370 21.229 1.00 72.56 87 ALA A CA 1
ATOM 713 C C . ALA A 1 87 ? 0.287 -0.503 21.573 1.00 72.56 87 ALA A C 1
ATOM 715 O O . ALA A 1 87 ? -0.119 -1.378 20.798 1.00 72.56 87 ALA A O 1
ATOM 716 N N . ILE A 1 88 ? -0.291 -0.236 22.741 1.00 83.38 88 ILE A N 1
ATOM 717 C CA . ILE A 1 88 ? -1.609 -0.731 23.122 1.00 83.38 88 ILE A CA 1
ATOM 718 C C . ILE A 1 88 ? -2.641 -0.325 22.055 1.00 83.38 88 ILE A C 1
ATOM 720 O O . ILE A 1 88 ? -2.564 0.756 21.464 1.00 83.38 88 ILE A O 1
ATOM 724 N N . GLY A 1 89 ? -3.575 -1.219 21.738 1.00 88.69 89 GLY A N 1
ATOM 725 C CA . GLY A 1 89 ? -4.490 -1.005 20.623 1.00 88.69 89 GLY A CA 1
ATOM 726 C C . GLY A 1 89 ? -5.672 -1.962 20.572 1.00 88.69 89 GLY A C 1
ATOM 727 O O . GLY A 1 89 ? -5.790 -2.892 21.371 1.00 88.69 89 GLY A O 1
ATOM 728 N N . ILE A 1 90 ? -6.540 -1.721 19.595 1.00 92.50 90 ILE A N 1
ATOM 729 C CA . ILE A 1 90 ? -7.751 -2.494 19.323 1.00 92.50 90 ILE A CA 1
ATOM 730 C C . ILE A 1 90 ? -7.739 -2.897 17.852 1.00 92.50 90 ILE A C 1
ATOM 732 O O . ILE A 1 90 ? -7.502 -2.075 16.968 1.00 92.50 90 ILE A O 1
ATOM 736 N N . LEU A 1 91 ? -8.007 -4.168 17.586 1.00 93.81 91 LEU A N 1
ATOM 737 C CA . LEU A 1 91 ? -8.204 -4.691 16.244 1.00 93.81 91 LEU A CA 1
ATOM 738 C C . LEU A 1 91 ? -9.676 -5.064 16.070 1.00 93.81 91 LEU A C 1
ATOM 740 O O . LEU A 1 91 ? -10.199 -5.905 16.797 1.00 93.81 91 LEU A O 1
ATOM 744 N N . LEU A 1 92 ? -10.330 -4.430 15.105 1.00 94.62 92 LEU A N 1
ATOM 745 C CA . LEU A 1 92 ? -11.693 -4.739 14.697 1.00 94.62 92 LEU A CA 1
ATOM 746 C C . LEU A 1 92 ? -11.661 -5.692 13.509 1.00 94.62 92 LEU A C 1
ATOM 748 O O . LEU A 1 92 ? -10.888 -5.471 12.573 1.00 94.62 92 LEU A O 1
ATOM 752 N N . LYS A 1 93 ? -12.501 -6.724 13.541 1.00 91.50 93 LYS A N 1
ATOM 753 C CA . LYS A 1 93 ? -12.690 -7.658 12.429 1.00 91.50 93 LYS A CA 1
ATOM 754 C C . LYS A 1 93 ? -14.167 -7.802 12.091 1.00 91.50 93 LYS A C 1
ATOM 756 O O . LYS A 1 93 ? -14.989 -8.058 12.977 1.00 91.50 93 LYS A O 1
ATOM 761 N N . ASP A 1 94 ? -14.452 -7.707 10.805 1.00 85.19 94 ASP A N 1
ATOM 762 C CA . ASP A 1 94 ? -15.674 -8.187 10.171 1.00 85.19 94 ASP A CA 1
ATOM 763 C C . ASP A 1 94 ? -15.311 -9.217 9.078 1.00 85.19 94 ASP A C 1
ATOM 765 O O . ASP A 1 94 ? -14.159 -9.650 8.986 1.00 85.19 94 ASP A O 1
ATOM 769 N N . GLU A 1 95 ? -16.291 -9.680 8.297 1.00 83.25 95 GLU A N 1
ATOM 770 C CA . GLU A 1 95 ? -16.076 -10.725 7.283 1.00 83.25 95 GLU A CA 1
ATOM 771 C C . GLU A 1 95 ? -15.109 -10.309 6.164 1.00 83.25 95 GLU A C 1
ATOM 773 O O . GLU A 1 95 ? -14.374 -11.151 5.649 1.00 83.25 95 GLU A O 1
ATOM 778 N N . ASN A 1 96 ? -15.086 -9.025 5.798 1.00 89.62 96 ASN A N 1
ATOM 779 C CA . ASN A 1 96 ? -14.375 -8.524 4.618 1.00 89.62 96 ASN A CA 1
ATOM 780 C C . ASN A 1 96 ? -13.258 -7.537 4.971 1.00 89.62 96 ASN A C 1
ATOM 782 O O . ASN A 1 96 ? -12.499 -7.111 4.099 1.00 89.62 96 ASN A O 1
ATOM 786 N N . GLN A 1 97 ? -13.146 -7.141 6.234 1.00 92.44 97 GLN A N 1
ATOM 787 C CA . GLN A 1 97 ? -12.274 -6.068 6.658 1.00 92.44 97 GLN A CA 1
ATOM 788 C C . GLN A 1 97 ? -11.706 -6.293 8.061 1.00 92.44 97 GLN A C 1
ATOM 790 O O . GLN A 1 97 ? -12.346 -6.775 8.994 1.00 92.44 97 GLN A O 1
ATOM 795 N N . GLU A 1 98 ? -10.458 -5.863 8.214 1.00 94.25 98 GLU A N 1
ATOM 796 C CA . GLU A 1 98 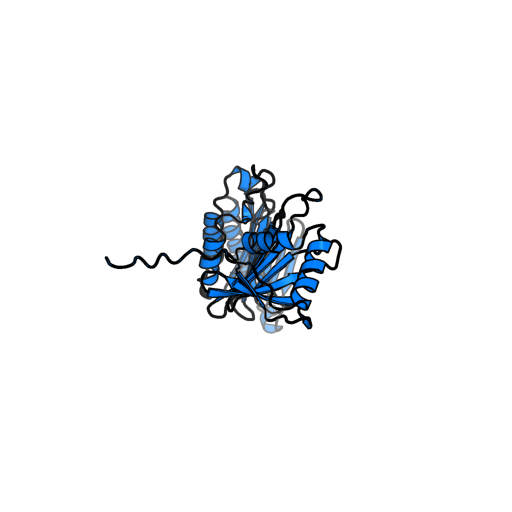? -9.755 -5.802 9.485 1.00 94.25 98 GLU A CA 1
ATOM 797 C C . GLU A 1 98 ? -9.168 -4.395 9.667 1.00 94.25 98 GLU A C 1
ATOM 799 O O . GLU A 1 98 ? -8.479 -3.888 8.781 1.00 94.25 98 GLU A O 1
ATOM 804 N N . LYS A 1 99 ? -9.422 -3.749 10.811 1.00 94.12 99 LYS A N 1
ATOM 805 C CA . LYS A 1 99 ? -8.892 -2.416 11.151 1.00 94.12 99 LYS A CA 1
ATOM 806 C C . LYS A 1 99 ? -8.134 -2.473 12.467 1.00 94.12 99 LYS A C 1
ATOM 808 O O . LYS A 1 99 ? -8.711 -2.811 13.495 1.00 94.12 99 LYS A O 1
ATOM 813 N N . GLN A 1 100 ? -6.857 -2.109 12.454 1.00 92.31 100 GLN A N 1
ATOM 814 C CA . GLN A 1 100 ? -6.044 -1.980 13.658 1.00 92.31 100 GLN A CA 1
ATOM 815 C C . GLN A 1 100 ? -5.917 -0.514 14.047 1.00 92.31 100 GLN A C 1
ATOM 817 O O . GLN A 1 100 ? -5.365 0.281 13.285 1.00 92.31 100 GLN A O 1
ATOM 822 N N . PHE A 1 101 ? -6.333 -0.192 15.263 1.00 89.69 101 PHE A N 1
ATOM 823 C CA . PHE A 1 101 ? -6.154 1.103 15.898 1.00 89.69 101 PHE A CA 1
ATOM 824 C C . PHE A 1 101 ? -5.143 0.980 17.031 1.00 89.69 101 PHE A C 1
ATOM 826 O O . PHE A 1 101 ? -5.144 -0.004 17.772 1.00 89.69 101 PHE A O 1
ATOM 833 N N . VAL A 1 102 ? -4.270 1.969 17.159 1.00 85.69 102 VAL A N 1
ATOM 834 C CA . VAL A 1 102 ? -3.274 2.051 18.232 1.00 85.69 102 VAL A CA 1
ATOM 835 C C . VAL A 1 102 ? -3.404 3.384 18.940 1.00 85.69 102 VAL A C 1
ATOM 837 O O . VAL A 1 102 ? -3.870 4.355 18.348 1.00 85.69 102 VAL A O 1
ATOM 840 N N . THR A 1 103 ? -2.995 3.448 20.197 1.00 77.44 103 THR A N 1
ATOM 841 C CA . THR A 1 103 ? -2.988 4.719 20.922 1.00 77.44 103 THR A CA 1
ATOM 842 C C . THR A 1 103 ? -1.880 5.631 20.418 1.00 77.44 103 THR A C 1
ATOM 844 O O . THR A 1 103 ? -0.789 5.162 20.083 1.00 77.44 103 THR A O 1
ATOM 847 N N . ASN A 1 104 ? -2.161 6.931 20.358 1.00 67.94 104 ASN A N 1
ATOM 848 C CA . ASN A 1 104 ? -1.172 7.930 19.966 1.00 67.94 104 ASN A CA 1
ATOM 849 C C . ASN A 1 104 ? -0.006 7.951 20.976 1.00 67.94 104 ASN A C 1
ATOM 851 O O . ASN A 1 104 ? -0.221 7.903 22.186 1.00 67.94 104 ASN A O 1
ATOM 855 N N . SER A 1 105 ? 1.232 8.022 20.486 1.00 56.59 105 SER A N 1
ATOM 856 C CA . SER A 1 105 ? 2.442 8.090 21.314 1.00 56.59 105 SER A CA 1
ATOM 857 C C . SER A 1 105 ? 2.621 9.426 22.044 1.00 56.59 105 SER A C 1
ATOM 859 O O . SER A 1 105 ? 3.433 9.497 22.961 1.00 56.59 105 SER A O 1
ATOM 861 N N . ASN A 1 106 ? 1.874 10.467 21.662 1.00 54.84 106 ASN A N 1
ATOM 862 C CA . ASN A 1 106 ? 1.991 11.828 22.204 1.00 54.84 106 ASN A CA 1
ATOM 863 C C . ASN A 1 106 ? 1.017 12.139 23.360 1.00 54.84 106 ASN A C 1
ATOM 865 O O . ASN A 1 106 ? 0.809 13.305 23.686 1.00 54.84 106 ASN A O 1
ATOM 869 N N . ILE A 1 107 ? 0.380 11.129 23.958 1.00 56.28 107 ILE A N 1
ATOM 870 C CA . ILE A 1 107 ? -0.604 11.327 25.034 1.00 56.28 107 ILE A CA 1
ATOM 871 C C . ILE A 1 107 ? 0.116 11.666 26.350 1.00 56.28 107 ILE A C 1
ATOM 873 O O . ILE A 1 107 ? 0.963 10.902 26.811 1.00 56.28 107 ILE A O 1
ATOM 877 N N . GLU A 1 108 ? -0.244 12.793 26.972 1.00 55.56 108 GLU A N 1
ATOM 878 C CA . GLU A 1 108 ? 0.106 13.084 28.369 1.00 55.56 108 GLU A CA 1
ATOM 879 C C . GLU A 1 108 ? -0.672 12.148 29.308 1.00 55.56 108 GLU A C 1
ATOM 881 O O . GLU A 1 108 ? -1.880 11.948 29.131 1.00 55.56 108 GLU A O 1
ATOM 886 N N . ASP A 1 109 ? 0.007 11.597 30.319 1.00 55.16 109 ASP A N 1
ATOM 887 C CA . ASP A 1 109 ? -0.579 10.678 31.302 1.00 55.16 109 ASP A CA 1
ATOM 888 C C . ASP A 1 109 ? -1.936 11.186 31.837 1.00 55.16 109 ASP A C 1
ATOM 890 O O . ASP A 1 109 ? -2.046 12.288 32.375 1.00 55.16 109 ASP A O 1
ATOM 894 N N . GLY A 1 110 ? -2.980 10.357 31.725 1.00 53.12 110 GLY A N 1
ATOM 895 C CA . GLY A 1 110 ? -4.306 10.629 32.296 1.00 53.12 110 GLY A CA 1
ATOM 896 C C . GLY A 1 110 ? -5.241 11.510 31.456 1.00 53.12 110 GLY A C 1
ATOM 897 O O . GLY A 1 110 ? -6.331 11.841 31.930 1.00 53.12 110 GLY A O 1
ATOM 898 N N . THR A 1 111 ? -4.864 11.878 30.228 1.00 63.28 111 THR A N 1
ATOM 899 C CA . THR A 1 111 ? -5.778 12.532 29.273 1.00 63.28 111 THR A CA 1
ATOM 900 C C . THR A 1 111 ? -6.655 11.523 28.518 1.00 63.28 111 THR A C 1
ATOM 902 O O . THR A 1 111 ? -6.381 10.320 28.495 1.00 63.28 111 THR A O 1
ATOM 905 N N . VAL A 1 112 ? -7.764 12.016 27.945 1.00 58.59 112 VAL A N 1
ATOM 906 C CA . VAL A 1 112 ? -8.727 11.209 27.174 1.00 58.59 112 VAL A CA 1
ATOM 907 C C . VAL A 1 112 ? -7.989 10.445 26.069 1.00 58.59 112 VAL A C 1
ATOM 909 O O . VAL A 1 112 ? -7.135 11.034 25.401 1.00 58.59 112 VAL A O 1
ATOM 912 N N . PRO A 1 113 ? -8.310 9.162 25.837 1.00 63.50 113 PRO A N 1
ATOM 913 C CA . PRO A 1 113 ? -7.612 8.391 24.829 1.00 63.50 113 PRO A CA 1
ATOM 914 C C . PRO A 1 113 ? -7.751 8.980 23.426 1.00 63.50 113 PRO A C 1
ATOM 916 O O . PRO A 1 113 ? -8.854 9.303 22.991 1.00 63.50 113 PRO A O 1
ATOM 919 N N . SER A 1 114 ? -6.643 9.047 22.690 1.00 72.69 114 SER A N 1
ATOM 920 C CA . SER A 1 114 ? -6.658 9.242 21.240 1.00 72.69 114 SER A CA 1
ATOM 921 C C . SER A 1 114 ? -6.158 7.977 20.551 1.00 72.69 114 SER A C 1
ATOM 923 O O . SER A 1 114 ? -5.193 7.339 20.986 1.00 72.69 114 SER A O 1
ATOM 925 N N . VAL A 1 115 ? -6.846 7.591 19.480 1.00 79.69 115 VAL A N 1
ATOM 926 C CA . VAL A 1 115 ? -6.528 6.408 18.679 1.00 79.69 115 VAL A CA 1
ATOM 927 C C . VAL A 1 115 ? -6.199 6.823 17.256 1.00 79.69 115 VAL A C 1
ATOM 929 O O . VAL A 1 115 ? -6.814 7.726 16.698 1.00 79.69 115 VAL A O 1
ATOM 932 N N . ILE A 1 116 ? -5.232 6.136 16.663 1.00 81.81 116 ILE A N 1
ATOM 933 C CA . ILE A 1 116 ? -4.801 6.326 15.284 1.00 81.81 116 ILE A CA 1
ATOM 934 C C . ILE A 1 116 ? -5.028 5.010 14.547 1.00 81.81 116 ILE A C 1
ATOM 936 O O . ILE A 1 116 ? -4.631 3.940 15.021 1.00 81.81 116 ILE A O 1
ATOM 940 N N . LEU A 1 117 ? -5.652 5.075 13.369 1.00 86.62 117 LEU A N 1
ATOM 941 C CA . LEU A 1 117 ? -5.732 3.928 12.470 1.00 86.62 117 LEU A CA 1
ATOM 942 C C . LEU A 1 117 ? -4.316 3.573 12.000 1.00 86.62 117 LEU A C 1
ATOM 944 O O . LEU A 1 117 ? -3.677 4.344 11.295 1.00 86.62 117 LEU A O 1
ATOM 948 N N . ARG A 1 118 ? -3.828 2.392 12.380 1.00 87.25 118 ARG A N 1
ATOM 949 C CA . ARG A 1 118 ? -2.484 1.897 12.049 1.00 87.25 118 ARG A CA 1
ATOM 950 C C . ARG A 1 118 ? -2.488 1.005 10.823 1.00 87.25 118 ARG A C 1
ATOM 952 O O . ARG A 1 118 ? -1.563 1.057 10.014 1.00 87.25 118 ARG A O 1
ATOM 959 N N . ARG A 1 119 ? -3.491 0.133 10.718 1.00 91.12 119 ARG A N 1
ATOM 960 C CA . ARG A 1 119 ? -3.629 -0.822 9.614 1.00 91.12 119 ARG A CA 1
ATOM 961 C C . ARG A 1 119 ? -5.080 -0.978 9.215 1.00 91.12 119 ARG A C 1
ATOM 963 O O . ARG A 1 119 ? -5.960 -0.943 10.070 1.00 91.12 119 ARG A O 1
ATOM 970 N N . LYS A 1 120 ? -5.311 -1.203 7.928 1.00 94.50 120 LYS A N 1
ATOM 971 C CA . LYS A 1 120 ? -6.627 -1.543 7.393 1.00 94.50 120 LYS A CA 1
ATOM 972 C C . LYS A 1 120 ? -6.463 -2.524 6.245 1.00 94.50 120 LYS A C 1
ATOM 974 O O . LYS A 1 120 ? -5.929 -2.153 5.203 1.00 94.50 120 LYS A O 1
ATOM 979 N N . ASN A 1 121 ? -6.920 -3.749 6.450 1.00 95.94 121 ASN A N 1
ATOM 980 C CA . ASN A 1 121 ? -6.962 -4.781 5.426 1.00 95.94 121 ASN A CA 1
ATOM 981 C C . ASN A 1 121 ? -8.397 -4.898 4.911 1.00 95.94 121 ASN A C 1
ATOM 983 O O . ASN A 1 121 ? -9.333 -4.879 5.709 1.00 95.94 121 ASN A O 1
ATOM 987 N N . ILE A 1 122 ? -8.565 -4.997 3.597 1.00 96.44 122 ILE A N 1
ATOM 988 C CA . ILE A 1 122 ? -9.864 -5.141 2.937 1.00 96.44 122 ILE A CA 1
ATOM 989 C C . ILE A 1 122 ? -9.748 -6.282 1.935 1.00 96.44 122 ILE A C 1
ATOM 991 O O . ILE A 1 122 ? -8.799 -6.314 1.152 1.00 96.44 122 ILE A O 1
ATOM 995 N N . VAL A 1 123 ? -10.704 -7.201 1.958 1.00 95.12 123 VAL A N 1
ATOM 996 C CA . VAL A 1 123 ? -10.840 -8.288 0.992 1.00 95.12 123 VAL A CA 1
ATOM 997 C C . VAL A 1 123 ? -12.088 -8.023 0.161 1.00 95.12 123 VAL A C 1
ATOM 999 O O . VAL A 1 123 ? -13.165 -7.792 0.710 1.00 95.12 123 VAL A O 1
ATOM 1002 N N . LYS A 1 124 ? -11.946 -8.033 -1.164 1.00 94.06 124 LYS A N 1
ATOM 1003 C CA . LYS A 1 124 ? -13.061 -7.845 -2.097 1.00 94.06 124 LYS A CA 1
ATOM 1004 C C . LYS A 1 124 ? -12.748 -8.543 -3.414 1.00 94.06 124 LYS A C 1
ATOM 1006 O O . LYS A 1 124 ? -11.642 -8.409 -3.921 1.00 94.06 124 LYS A O 1
ATOM 1011 N N . ASP A 1 125 ? -13.711 -9.297 -3.942 1.00 91.00 125 ASP A N 1
ATOM 1012 C CA . ASP A 1 125 ? -13.629 -9.951 -5.258 1.00 91.00 125 ASP A CA 1
ATOM 1013 C C . ASP A 1 125 ? -12.344 -10.786 -5.477 1.00 91.00 125 ASP A C 1
ATOM 1015 O O . ASP A 1 125 ? -11.809 -10.866 -6.577 1.00 91.00 125 ASP A O 1
ATOM 1019 N N . GLY A 1 126 ? -11.841 -11.428 -4.413 1.00 90.19 126 GLY A N 1
ATOM 1020 C CA . GLY A 1 126 ? -10.617 -12.243 -4.437 1.00 90.19 126 GLY A CA 1
ATOM 1021 C C . GLY A 1 126 ? -9.308 -11.462 -4.266 1.00 90.19 126 GLY A C 1
ATOM 1022 O O . GLY A 1 126 ? -8.275 -12.083 -4.028 1.00 90.19 126 GLY A O 1
ATOM 1023 N N . MET A 1 127 ? -9.354 -10.129 -4.306 1.00 94.38 127 MET A N 1
ATOM 1024 C CA . MET A 1 127 ? -8.213 -9.249 -4.049 1.00 94.38 127 MET A CA 1
ATOM 1025 C C . MET A 1 127 ? -8.091 -8.904 -2.563 1.00 94.38 127 MET A C 1
ATOM 1027 O O . MET A 1 127 ? -9.085 -8.875 -1.827 1.00 94.38 127 MET A O 1
ATOM 1031 N N . MET A 1 128 ? -6.874 -8.576 -2.124 1.00 96.06 128 MET A N 1
ATOM 1032 C CA . MET A 1 128 ? -6.602 -8.089 -0.771 1.00 96.06 128 MET A CA 1
ATOM 1033 C C . MET A 1 128 ? -5.841 -6.765 -0.808 1.00 96.06 128 MET A C 1
ATOM 1035 O O . MET A 1 128 ? -4.697 -6.704 -1.248 1.00 96.06 128 MET A O 1
ATOM 1039 N N . LEU A 1 129 ? -6.440 -5.703 -0.273 1.00 97.62 129 LEU A N 1
ATOM 1040 C CA . LEU A 1 129 ? -5.774 -4.420 -0.070 1.00 97.62 129 LEU A CA 1
ATOM 1041 C C . LEU A 1 129 ? -5.303 -4.301 1.379 1.00 97.62 129 LEU A C 1
ATOM 1043 O O . LEU A 1 129 ? -6.114 -4.244 2.303 1.00 97.62 129 LEU A O 1
ATOM 1047 N N . ARG A 1 130 ? -3.988 -4.227 1.578 1.00 97.00 130 ARG A N 1
ATOM 1048 C CA . ARG A 1 130 ? -3.347 -4.025 2.881 1.00 97.00 130 ARG A CA 1
ATOM 1049 C C . ARG A 1 130 ? -2.849 -2.598 2.992 1.00 97.00 130 ARG A C 1
ATOM 1051 O O . ARG A 1 130 ? -1.928 -2.206 2.279 1.00 97.00 130 ARG A O 1
ATOM 1058 N N . ASN A 1 131 ? -3.415 -1.843 3.920 1.00 95.44 131 ASN A N 1
ATOM 1059 C CA . ASN A 1 131 ? -2.978 -0.488 4.211 1.00 95.44 131 ASN A CA 1
ATOM 1060 C C . ASN A 1 131 ? -2.238 -0.441 5.544 1.00 95.44 131 ASN A C 1
ATOM 1062 O O . ASN A 1 131 ? -2.679 -1.020 6.541 1.00 95.44 131 ASN A O 1
ATOM 1066 N N . PHE A 1 132 ? -1.137 0.296 5.564 1.00 92.75 132 PHE A N 1
ATOM 1067 C CA . PHE A 1 132 ? -0.369 0.633 6.748 1.00 92.75 132 PHE A CA 1
ATOM 1068 C C . PHE A 1 132 ? -0.163 2.143 6.805 1.00 92.75 132 PHE A C 1
ATOM 1070 O O . PHE A 1 132 ? 0.210 2.769 5.812 1.00 92.75 132 PHE A O 1
ATOM 1077 N N . TYR A 1 133 ? -0.372 2.707 7.987 1.00 86.75 133 TYR A N 1
ATOM 1078 C CA . TYR A 1 133 ? -0.376 4.141 8.221 1.00 86.75 133 TYR A CA 1
ATOM 1079 C C . TYR A 1 133 ? 0.543 4.487 9.393 1.00 86.75 133 TYR A C 1
ATOM 1081 O O . TYR A 1 133 ? 0.495 3.864 10.458 1.00 86.75 133 TYR A O 1
ATOM 1089 N N . CYS A 1 134 ? 1.390 5.492 9.224 1.00 81.50 134 CYS A N 1
ATOM 1090 C CA . CYS A 1 134 ? 2.117 6.130 10.312 1.00 81.50 134 CYS A CA 1
ATOM 1091 C C . CYS A 1 134 ? 2.173 7.641 10.088 1.00 81.50 134 CYS A C 1
ATOM 1093 O O . CYS A 1 134 ? 1.803 8.123 9.024 1.00 81.50 134 CYS A O 1
ATOM 1095 N N . GLU A 1 135 ? 2.656 8.372 11.089 1.00 78.88 135 GLU A N 1
ATOM 1096 C CA . GLU A 1 135 ? 2.823 9.830 11.016 1.00 78.88 135 GLU A CA 1
ATOM 1097 C C . GLU A 1 135 ? 3.831 10.288 9.946 1.00 78.88 135 GLU A C 1
ATOM 1099 O O . GLU A 1 135 ? 3.842 11.455 9.586 1.00 78.88 135 GLU A O 1
ATOM 1104 N N . TYR A 1 136 ? 4.658 9.379 9.418 1.00 85.25 136 TYR A N 1
ATOM 1105 C CA . TYR A 1 136 ? 5.695 9.695 8.431 1.00 85.25 136 TYR A CA 1
ATOM 1106 C C . TYR A 1 136 ? 5.349 9.243 7.013 1.00 85.25 136 TYR A C 1
ATOM 1108 O O . TYR A 1 136 ? 5.917 9.748 6.051 1.00 85.25 136 TYR A O 1
ATOM 1116 N N . PHE A 1 137 ? 4.498 8.227 6.861 1.00 90.12 137 PHE A N 1
ATOM 1117 C CA . PHE A 1 137 ? 4.191 7.641 5.563 1.00 90.12 137 PHE A CA 1
ATOM 1118 C C . PHE A 1 137 ? 2.939 6.767 5.595 1.00 90.12 137 PHE A C 1
ATOM 1120 O O . PHE A 1 137 ? 2.505 6.243 6.625 1.00 90.12 137 PHE A O 1
ATOM 1127 N N . CYS A 1 138 ? 2.421 6.506 4.402 1.00 91.88 138 CYS A N 1
ATOM 1128 C CA . CYS A 1 138 ? 1.476 5.442 4.148 1.00 91.88 138 CYS A CA 1
ATOM 1129 C C . CYS A 1 138 ? 2.033 4.440 3.137 1.00 91.88 138 CYS A C 1
ATOM 1131 O O . CYS A 1 138 ? 2.654 4.808 2.140 1.00 91.88 138 CYS A O 1
ATOM 1133 N N . ASN A 1 139 ? 1.766 3.160 3.390 1.00 95.19 139 ASN A N 1
ATOM 1134 C CA . ASN A 1 139 ? 2.043 2.076 2.465 1.00 95.19 139 ASN A CA 1
ATOM 1135 C C . ASN A 1 139 ? 0.750 1.308 2.165 1.00 95.19 139 ASN A C 1
ATOM 1137 O O . ASN A 1 139 ? 0.037 0.909 3.088 1.00 95.19 139 ASN A O 1
ATOM 1141 N N . ARG A 1 140 ? 0.449 1.095 0.884 1.00 96.50 140 ARG A N 1
ATOM 1142 C CA . ARG A 1 140 ? -0.708 0.328 0.411 1.00 96.50 140 ARG A CA 1
ATOM 1143 C C . ARG A 1 140 ? -0.229 -0.770 -0.519 1.00 96.50 140 ARG A C 1
ATOM 1145 O O . ARG A 1 140 ? 0.532 -0.506 -1.445 1.00 96.50 140 ARG A O 1
ATOM 1152 N N . ILE A 1 141 ? -0.671 -1.993 -0.271 1.00 96.88 141 ILE A N 1
ATOM 1153 C CA . ILE A 1 141 ? -0.327 -3.160 -1.079 1.00 96.88 141 ILE A CA 1
ATOM 1154 C C . ILE A 1 141 ? -1.629 -3.814 -1.514 1.00 96.88 141 ILE A C 1
ATOM 1156 O O . ILE A 1 141 ? -2.334 -4.377 -0.681 1.00 96.88 141 ILE A O 1
ATOM 1160 N N . LEU A 1 142 ? -1.941 -3.723 -2.803 1.00 97.31 142 LEU A N 1
ATOM 1161 C CA . LEU A 1 142 ? -3.011 -4.485 -3.432 1.00 97.31 142 LEU A CA 1
ATOM 1162 C C . LEU A 1 142 ? -2.418 -5.803 -3.934 1.00 97.31 142 LEU A C 1
ATOM 1164 O O . LEU A 1 142 ? -1.600 -5.813 -4.854 1.00 97.31 142 LEU A O 1
ATOM 1168 N N . GLU A 1 143 ? -2.810 -6.900 -3.304 1.00 95.38 143 GLU A N 1
ATOM 1169 C CA . GLU A 1 143 ? -2.583 -8.264 -3.774 1.00 95.38 143 GLU A CA 1
ATOM 1170 C C . GLU A 1 143 ? -3.737 -8.600 -4.726 1.00 95.38 143 GLU A C 1
ATOM 1172 O O . GLU A 1 143 ? -4.875 -8.774 -4.286 1.00 95.38 143 GLU A O 1
ATOM 1177 N N . ILE A 1 144 ? -3.448 -8.594 -6.030 1.00 93.25 144 ILE A N 1
ATOM 1178 C CA . ILE A 1 144 ? -4.431 -8.836 -7.099 1.00 93.25 144 ILE A CA 1
ATOM 1179 C C . ILE A 1 144 ? -4.722 -10.337 -7.175 1.00 93.25 144 ILE A C 1
ATOM 1181 O O . ILE A 1 144 ? -5.871 -10.761 -7.248 1.00 93.25 144 ILE A O 1
ATOM 1185 N N . ASP A 1 145 ? -3.658 -11.135 -7.094 1.00 90.94 145 ASP A N 1
ATOM 1186 C CA . ASP A 1 145 ? -3.688 -12.581 -6.927 1.00 90.94 145 ASP A CA 1
ATOM 1187 C C . ASP A 1 145 ? -2.423 -13.049 -6.174 1.00 90.94 145 ASP A C 1
ATOM 1189 O O . ASP A 1 145 ? -1.782 -12.274 -5.456 1.00 90.94 145 ASP A O 1
ATOM 1193 N N . SER A 1 146 ? -2.070 -14.333 -6.284 1.00 89.94 146 SER A N 1
ATOM 1194 C CA . SER A 1 146 ? -0.906 -14.903 -5.600 1.00 89.94 146 SER A CA 1
ATOM 1195 C C . SER A 1 146 ? 0.442 -14.368 -6.086 1.00 89.94 146 SER A C 1
ATOM 1197 O O . SER A 1 146 ? 1.404 -14.419 -5.320 1.00 89.94 146 SER A O 1
ATOM 1199 N N . GLU A 1 147 ? 0.531 -13.887 -7.326 1.00 91.31 147 GLU A N 1
ATOM 1200 C CA . GLU A 1 147 ? 1.781 -13.491 -7.985 1.00 91.31 147 GLU A CA 1
ATOM 1201 C C . GLU A 1 147 ? 1.841 -11.990 -8.274 1.00 91.31 147 GLU A C 1
ATOM 1203 O O . GLU A 1 147 ? 2.928 -11.420 -8.266 1.00 91.31 147 GLU A O 1
ATOM 1208 N N . HIS A 1 148 ? 0.703 -11.329 -8.471 1.00 91.94 148 HIS A N 1
ATOM 1209 C CA . HIS A 1 148 ? 0.653 -9.944 -8.928 1.00 91.94 148 HIS A CA 1
ATOM 1210 C C . HIS A 1 148 ? 0.310 -8.979 -7.794 1.00 91.94 148 HIS A C 1
ATOM 1212 O O . HIS A 1 148 ? -0.694 -9.129 -7.085 1.00 91.94 148 HIS A O 1
ATOM 1218 N N . LYS A 1 149 ? 1.148 -7.950 -7.622 1.00 94.81 149 LYS A N 1
ATOM 1219 C CA . LYS A 1 149 ? 0.979 -6.948 -6.563 1.00 94.81 149 LYS A CA 1
ATOM 1220 C C . LYS A 1 149 ? 1.225 -5.539 -7.059 1.00 94.81 149 LYS A C 1
ATOM 1222 O O . LYS A 1 149 ? 2.221 -5.259 -7.722 1.00 94.81 149 LYS A O 1
ATOM 1227 N N . LEU A 1 150 ? 0.379 -4.622 -6.614 1.00 95.94 150 LEU A N 1
ATOM 1228 C CA . LEU A 1 150 ? 0.593 -3.189 -6.749 1.00 95.94 150 LEU A CA 1
ATOM 1229 C C . LEU A 1 150 ? 0.938 -2.603 -5.377 1.00 95.94 150 LEU A C 1
ATOM 1231 O O . LEU A 1 150 ? 0.213 -2.795 -4.403 1.00 95.94 150 LEU A O 1
ATOM 1235 N N . LYS A 1 151 ? 2.056 -1.885 -5.297 1.00 96.25 151 LYS A N 1
ATOM 1236 C CA . LYS A 1 151 ? 2.555 -1.254 -4.071 1.00 96.25 151 LYS A CA 1
ATOM 1237 C C . LYS A 1 151 ? 2.588 0.253 -4.250 1.00 96.25 151 LYS A C 1
ATOM 1239 O O . LYS A 1 151 ? 3.162 0.741 -5.220 1.00 96.25 151 LYS A O 1
ATOM 1244 N N . ILE A 1 152 ? 1.997 0.977 -3.310 1.00 96.56 152 ILE A N 1
ATOM 1245 C CA . ILE A 1 152 ? 1.957 2.437 -3.273 1.00 96.56 152 ILE A CA 1
ATOM 1246 C C . ILE A 1 152 ? 2.554 2.884 -1.948 1.00 96.56 152 ILE A C 1
ATOM 1248 O O . ILE A 1 152 ? 2.064 2.515 -0.885 1.00 96.56 152 ILE A O 1
ATOM 1252 N N . TYR A 1 153 ? 3.587 3.706 -2.021 1.00 95.69 153 TYR A N 1
ATOM 1253 C CA . TYR A 1 153 ? 4.258 4.297 -0.877 1.00 95.69 153 TYR A CA 1
ATOM 1254 C C . TYR A 1 153 ? 4.233 5.816 -1.010 1.00 95.69 153 TYR A C 1
ATOM 1256 O O . TYR A 1 153 ? 4.585 6.343 -2.066 1.00 95.69 153 TYR A O 1
ATOM 1264 N N . VAL A 1 154 ? 3.822 6.510 0.048 1.00 93.75 154 VAL A N 1
ATOM 1265 C CA . VAL A 1 154 ? 3.748 7.975 0.081 1.00 93.75 154 VAL A CA 1
ATOM 1266 C C . VAL A 1 154 ? 4.252 8.473 1.428 1.00 93.75 154 VAL A C 1
ATOM 1268 O O . VAL A 1 154 ? 3.723 8.052 2.455 1.00 93.75 154 VAL A O 1
ATOM 1271 N N . CYS A 1 155 ? 5.254 9.348 1.429 1.00 93.19 155 CYS A N 1
ATOM 1272 C CA . CYS A 1 155 ? 5.706 10.068 2.617 1.00 93.19 155 CYS A CA 1
ATOM 1273 C C . CYS A 1 155 ? 4.739 11.205 2.960 1.00 93.19 155 CYS A C 1
ATOM 1275 O O . CYS A 1 155 ? 4.239 11.891 2.066 1.00 93.19 155 CYS A O 1
ATOM 1277 N N . GLU A 1 156 ? 4.525 11.423 4.253 1.00 90.12 156 GLU A N 1
ATOM 1278 C CA . GLU A 1 156 ? 3.852 12.617 4.756 1.00 90.12 156 GLU A CA 1
ATOM 1279 C C . GLU A 1 156 ? 4.729 13.851 4.469 1.00 90.12 156 GLU A C 1
ATOM 1281 O O . GLU A 1 156 ? 5.924 13.817 4.772 1.00 90.12 156 GLU A O 1
ATOM 1286 N N . PRO A 1 157 ? 4.187 14.922 3.863 1.00 89.38 157 PRO A N 1
ATOM 1287 C CA . PRO A 1 157 ? 4.938 16.155 3.634 1.00 89.38 157 PRO A CA 1
ATOM 1288 C C . PRO A 1 157 ? 5.332 16.851 4.950 1.00 89.38 157 PRO A C 1
ATOM 1290 O O . PRO A 1 157 ? 4.496 17.008 5.837 1.00 89.38 157 PRO A O 1
ATOM 1293 N N . GLU A 1 158 ? 6.573 17.345 5.063 1.00 80.56 158 GLU A N 1
ATOM 1294 C CA . GLU A 1 158 ? 7.094 17.953 6.311 1.00 80.56 158 GLU A CA 1
ATOM 1295 C C . GLU A 1 158 ? 6.303 19.179 6.806 1.00 80.56 158 GLU A C 1
ATOM 1297 O O . GLU A 1 158 ? 6.263 19.467 8.002 1.00 80.56 158 GLU A O 1
ATOM 1302 N N . GLU A 1 159 ? 5.686 19.922 5.886 1.00 66.56 159 GLU A N 1
ATOM 1303 C CA . GLU A 1 159 ? 4.985 21.178 6.172 1.00 66.56 159 GLU A CA 1
ATOM 1304 C C . GLU A 1 159 ? 3.456 21.038 6.120 1.00 66.56 159 GLU A C 1
ATOM 1306 O O . GLU A 1 159 ? 2.763 22.002 5.784 1.00 66.56 159 GLU A O 1
ATOM 1311 N N . ALA A 1 160 ? 2.916 19.850 6.404 1.00 60.28 160 ALA A N 1
ATOM 1312 C CA . ALA A 1 160 ? 1.486 19.706 6.649 1.00 60.28 160 ALA A CA 1
ATOM 1313 C C . ALA A 1 160 ? 1.108 20.563 7.875 1.00 60.28 160 ALA A C 1
ATOM 1315 O O . ALA A 1 160 ? 1.558 20.307 8.992 1.00 60.28 160 ALA A O 1
ATOM 1316 N N . ASP A 1 161 ? 0.318 21.620 7.649 1.00 54.50 161 ASP A N 1
ATOM 1317 C CA . ASP A 1 161 ? 0.001 22.661 8.644 1.00 54.50 161 ASP A CA 1
ATOM 1318 C C . ASP A 1 161 ? -0.758 22.123 9.880 1.00 54.50 161 ASP A C 1
ATOM 1320 O O . ASP A 1 161 ? -0.873 22.818 10.892 1.00 54.50 161 ASP A O 1
ATOM 1324 N N . ASP A 1 162 ? -1.261 20.888 9.812 1.00 59.28 162 ASP A N 1
ATOM 1325 C CA . ASP A 1 162 ? -2.087 20.254 10.832 1.00 59.28 162 ASP A CA 1
ATOM 1326 C C . ASP A 1 162 ? -1.650 18.800 11.084 1.00 59.28 162 ASP A C 1
ATOM 1328 O O . ASP A 1 162 ? -1.891 17.907 10.271 1.00 59.28 162 ASP A O 1
ATOM 1332 N N . LYS A 1 163 ? -1.026 18.550 12.243 1.00 57.97 163 LYS A N 1
ATOM 1333 C CA . LYS A 1 163 ? -0.606 17.199 12.658 1.00 57.97 163 LYS A CA 1
ATOM 1334 C C . LYS A 1 163 ? -1.783 16.254 12.912 1.00 57.97 163 LYS A C 1
ATOM 1336 O O . LYS A 1 163 ? -1.573 15.041 12.933 1.00 57.97 163 LYS A O 1
ATOM 1341 N N . ASP A 1 164 ? -2.991 16.785 13.093 1.00 58.31 164 ASP A N 1
ATOM 1342 C CA . ASP A 1 164 ? -4.194 15.982 13.305 1.00 58.31 164 ASP A CA 1
ATOM 1343 C C . ASP A 1 164 ? -4.822 15.531 11.971 1.00 58.31 164 ASP A C 1
ATOM 1345 O O . ASP A 1 164 ? -5.608 14.582 11.950 1.00 58.31 164 ASP A O 1
ATOM 1349 N N . ASN A 1 165 ? -4.427 16.137 10.841 1.00 70.12 165 ASN A N 1
ATOM 1350 C CA . ASN A 1 165 ? -4.925 15.827 9.499 1.00 70.12 165 ASN A CA 1
ATOM 1351 C C . ASN A 1 165 ? -3.795 15.396 8.550 1.00 70.12 165 ASN A C 1
ATOM 1353 O O . ASN A 1 165 ? -3.368 16.153 7.681 1.00 70.12 165 ASN A O 1
ATOM 1357 N N . LEU A 1 166 ? -3.365 14.136 8.681 1.00 79.00 166 LEU A N 1
ATOM 1358 C CA . LEU A 1 166 ? -2.345 13.537 7.813 1.00 79.00 166 LEU A CA 1
ATOM 1359 C C . LEU A 1 166 ? -2.759 13.581 6.334 1.00 79.00 166 LEU A C 1
ATOM 1361 O O . LEU A 1 166 ? -3.764 12.981 5.926 1.00 79.00 166 LEU A O 1
ATOM 1365 N N . VAL A 1 167 ? -1.941 14.231 5.510 1.00 84.12 167 VAL A N 1
ATOM 1366 C CA . VAL A 1 167 ? -2.156 14.396 4.069 1.00 84.12 167 VAL A CA 1
ATOM 1367 C C . VAL A 1 167 ? -2.197 13.038 3.364 1.00 84.12 167 VAL A C 1
ATOM 1369 O O . VAL A 1 167 ? -3.036 12.824 2.487 1.00 84.12 167 VAL A O 1
ATOM 1372 N N . VAL A 1 168 ? -1.389 12.061 3.797 1.00 84.00 168 VAL A N 1
ATOM 1373 C CA . VAL A 1 168 ? -1.375 10.693 3.227 1.00 84.00 168 VAL A CA 1
ATOM 1374 C C . VAL A 1 168 ? -2.669 9.891 3.446 1.00 84.00 168 VAL A C 1
ATOM 1376 O O . VAL A 1 168 ? -2.838 8.807 2.863 1.00 84.00 168 VAL A O 1
ATOM 1379 N N . LEU A 1 169 ? -3.585 10.388 4.286 1.00 85.31 169 LEU A N 1
ATOM 1380 C CA . LEU A 1 169 ? -4.911 9.803 4.525 1.00 85.31 169 LEU A CA 1
ATOM 1381 C C . LEU A 1 169 ? -6.033 10.495 3.741 1.00 85.31 169 LEU A C 1
ATOM 1383 O O . LEU A 1 169 ? -7.156 9.969 3.716 1.00 85.31 169 LEU A O 1
ATOM 1387 N N . ARG A 1 170 ? -5.749 11.631 3.085 1.00 87.75 170 ARG A N 1
ATOM 1388 C CA . ARG A 1 170 ? -6.723 12.372 2.276 1.00 87.75 170 ARG A CA 1
ATOM 1389 C C . ARG A 1 170 ? -7.321 11.451 1.215 1.00 87.75 170 ARG A C 1
ATOM 1391 O O . ARG A 1 170 ? -6.606 10.701 0.554 1.00 87.75 170 ARG A O 1
ATOM 1398 N N . ASN A 1 171 ? -8.650 11.470 1.108 1.00 92.00 171 ASN A N 1
ATOM 1399 C CA . ASN A 1 171 ? -9.415 10.661 0.156 1.00 92.00 171 ASN A CA 1
ATOM 1400 C C . ASN A 1 171 ? -9.084 9.150 0.195 1.00 92.00 171 ASN A C 1
ATOM 1402 O O . ASN A 1 171 ? -9.265 8.443 -0.796 1.00 92.00 171 ASN A O 1
ATOM 1406 N N . SER A 1 172 ? -8.638 8.627 1.347 1.00 90.75 172 SER A N 1
ATOM 1407 C CA . SER A 1 172 ? -8.234 7.221 1.499 1.00 90.75 172 SER A CA 1
ATOM 1408 C C . SER A 1 172 ? -9.308 6.228 1.054 1.00 90.75 172 SER A C 1
ATOM 1410 O O . SER A 1 172 ? -8.982 5.306 0.315 1.00 90.75 172 SER A O 1
ATOM 1412 N N . SER A 1 173 ? -10.579 6.440 1.410 1.00 92.00 173 SER A N 1
ATOM 1413 C CA . SER A 1 173 ? -11.679 5.575 0.956 1.00 92.00 173 SER A CA 1
ATOM 1414 C C . SER A 1 173 ? -11.838 5.563 -0.570 1.00 92.00 173 SER A C 1
ATOM 1416 O O . SER A 1 173 ? -12.061 4.504 -1.144 1.00 92.00 173 SER A O 1
ATOM 1418 N N . GLN A 1 174 ? -11.669 6.709 -1.243 1.00 95.62 174 GLN A N 1
ATOM 1419 C CA . GLN A 1 174 ? -11.760 6.789 -2.709 1.00 95.62 174 GLN A CA 1
ATOM 1420 C C . GLN A 1 174 ? -10.592 6.059 -3.381 1.00 95.62 174 GLN A C 1
ATOM 1422 O O . GLN A 1 174 ? -10.786 5.351 -4.368 1.00 95.62 174 GLN A O 1
ATOM 1427 N N . ILE A 1 175 ? -9.382 6.192 -2.825 1.00 95.62 175 ILE A N 1
ATOM 1428 C CA . ILE A 1 175 ? -8.203 5.453 -3.292 1.00 95.62 175 ILE A CA 1
ATOM 1429 C C . ILE A 1 175 ? -8.431 3.949 -3.114 1.00 95.62 175 ILE A C 1
ATOM 1431 O O . ILE A 1 175 ? -8.198 3.182 -4.041 1.00 95.62 175 ILE A O 1
ATOM 1435 N N . GLU A 1 176 ? -8.904 3.516 -1.945 1.00 95.81 176 GLU A N 1
ATOM 1436 C CA . GLU A 1 176 ? -9.184 2.106 -1.663 1.00 95.81 176 GLU A CA 1
ATOM 1437 C C . GLU A 1 176 ? -10.235 1.524 -2.621 1.00 95.81 176 GLU A C 1
ATOM 1439 O O . GLU A 1 176 ? -10.014 0.450 -3.178 1.00 95.81 176 GLU A O 1
ATOM 1444 N N . GLU A 1 177 ? -11.341 2.237 -2.858 1.00 96.12 177 GLU A N 1
ATOM 1445 C CA . GLU A 1 177 ? -12.387 1.833 -3.807 1.00 96.12 177 GLU A CA 1
ATOM 1446 C C . GLU A 1 177 ? -11.862 1.722 -5.240 1.00 96.12 177 GLU A C 1
ATOM 1448 O O . GLU A 1 177 ? -12.176 0.752 -5.928 1.00 96.12 177 GLU A O 1
ATOM 1453 N N . TYR A 1 178 ? -11.040 2.681 -5.676 1.00 97.00 178 TYR A N 1
ATOM 1454 C CA . TYR A 1 178 ? -10.413 2.650 -6.994 1.00 97.00 178 TYR A CA 1
ATOM 1455 C C . TYR A 1 178 ? -9.480 1.448 -7.151 1.00 97.00 178 TYR A C 1
ATOM 1457 O O . TYR A 1 178 ? -9.595 0.715 -8.129 1.00 97.00 178 TYR A O 1
ATOM 1465 N N . LEU A 1 179 ? -8.590 1.214 -6.180 1.00 96.62 179 LEU A N 1
ATOM 1466 C CA . LEU A 1 179 ? -7.627 0.110 -6.226 1.00 96.62 179 LEU A CA 1
ATOM 1467 C C . LEU A 1 179 ? -8.323 -1.254 -6.233 1.00 96.62 179 LEU A C 1
ATOM 1469 O O . LEU A 1 179 ? -7.950 -2.122 -7.012 1.00 96.62 179 LEU A O 1
ATOM 1473 N N . LEU A 1 180 ? -9.358 -1.427 -5.408 1.00 95.62 180 LEU A N 1
ATOM 1474 C CA . LEU A 1 180 ? -10.165 -2.652 -5.369 1.00 95.62 180 LEU A CA 1
ATOM 1475 C C . LEU A 1 180 ? -11.096 -2.810 -6.584 1.00 95.62 180 LEU A C 1
ATOM 1477 O O . LEU A 1 180 ? -11.774 -3.827 -6.697 1.00 95.62 180 LEU A O 1
ATOM 1481 N N . GLY A 1 181 ? -11.187 -1.798 -7.449 1.00 93.75 181 GLY A N 1
ATOM 1482 C CA . GLY A 1 181 ? -11.936 -1.835 -8.704 1.00 93.75 181 GLY A CA 1
ATOM 1483 C C . GLY A 1 181 ? -11.062 -2.035 -9.943 1.00 93.75 181 GLY A C 1
ATOM 1484 O O . GLY A 1 181 ? -11.599 -2.036 -11.049 1.00 93.75 181 GLY A O 1
ATOM 1485 N N . LEU A 1 182 ? -9.741 -2.164 -9.783 1.00 93.00 182 LEU A N 1
ATOM 1486 C CA . LEU A 1 182 ? -8.826 -2.413 -10.894 1.00 93.00 182 LEU A CA 1
ATOM 1487 C C . LEU A 1 182 ? -9.034 -3.821 -11.466 1.00 93.00 182 LEU A C 1
ATOM 1489 O O . LEU A 1 182 ? -9.265 -4.774 -10.727 1.00 93.00 182 LEU A O 1
ATOM 1493 N N . ASP A 1 183 ? -8.904 -3.957 -12.783 1.00 84.62 183 ASP A N 1
ATOM 1494 C CA . ASP A 1 183 ? -8.773 -5.252 -13.454 1.00 84.62 183 ASP A CA 1
ATOM 1495 C C . ASP A 1 183 ? -7.295 -5.575 -13.736 1.00 84.62 183 ASP A C 1
ATOM 1497 O O . ASP A 1 183 ? -6.425 -4.723 -13.592 1.00 84.62 183 ASP A O 1
ATOM 1501 N N . ASN A 1 184 ? -6.981 -6.792 -14.182 1.00 75.12 184 ASN A N 1
ATOM 1502 C CA . ASN A 1 184 ? -5.591 -7.215 -14.412 1.00 75.12 184 ASN A CA 1
ATOM 1503 C C . ASN A 1 184 ? -4.921 -6.553 -15.640 1.00 75.12 184 ASN A C 1
ATOM 1505 O O . ASN A 1 184 ? -3.804 -6.922 -15.992 1.00 75.12 184 ASN A O 1
ATOM 1509 N N . SER A 1 185 ? -5.587 -5.615 -16.322 1.00 83.44 185 SER A N 1
ATOM 1510 C CA . SER A 1 185 ? -5.097 -4.945 -17.532 1.00 83.44 185 SER A CA 1
ATOM 1511 C C . SER A 1 185 ? -4.742 -3.466 -17.333 1.00 83.44 185 SER A C 1
ATOM 1513 O O . SER A 1 185 ? -4.504 -2.757 -18.313 1.00 83.44 185 SER A O 1
ATOM 1515 N N . PHE A 1 186 ? -4.668 -2.987 -16.085 1.00 85.94 186 PHE A N 1
ATOM 1516 C CA . PHE A 1 186 ? -4.345 -1.587 -15.804 1.00 85.94 186 PHE A CA 1
ATOM 1517 C C . PHE A 1 186 ? -2.956 -1.171 -16.313 1.00 85.94 186 PHE A C 1
ATOM 1519 O O . PHE A 1 186 ? -1.969 -1.904 -16.227 1.00 85.94 186 PHE A O 1
ATOM 1526 N N . ALA A 1 187 ? -2.849 0.082 -16.755 1.00 88.00 187 ALA A N 1
ATOM 1527 C CA . ALA A 1 187 ? -1.567 0.723 -17.014 1.00 88.00 187 ALA A CA 1
ATOM 1528 C C . ALA A 1 187 ? -1.070 1.445 -15.753 1.00 88.00 187 ALA A C 1
ATOM 1530 O O . ALA A 1 187 ? -1.763 2.301 -15.202 1.00 88.00 187 ALA A O 1
ATOM 1531 N N . ILE A 1 188 ? 0.163 1.164 -15.312 1.00 90.06 188 ILE A N 1
ATOM 1532 C CA . ILE A 1 188 ? 0.711 1.757 -14.076 1.00 90.06 188 ILE A CA 1
ATOM 1533 C C . ILE A 1 188 ? 0.728 3.294 -14.099 1.00 90.06 188 ILE A C 1
ATOM 1535 O O . ILE A 1 188 ? 0.547 3.923 -13.063 1.00 90.06 188 ILE A O 1
ATOM 1539 N N . GLU A 1 189 ? 0.907 3.906 -15.273 1.00 89.75 189 GLU A N 1
ATOM 1540 C CA . GLU A 1 189 ? 0.896 5.364 -15.439 1.00 89.75 189 GLU A CA 1
ATOM 1541 C C . GLU A 1 189 ? -0.508 5.951 -15.219 1.00 89.75 189 GLU A C 1
ATOM 1543 O O . GLU A 1 189 ? -0.647 7.021 -14.628 1.00 89.75 189 GLU A O 1
ATOM 1548 N N . GLU A 1 190 ? -1.562 5.239 -15.618 1.00 92.94 190 GLU A N 1
ATOM 1549 C CA . GLU A 1 190 ? -2.947 5.650 -15.364 1.00 92.94 190 GLU A CA 1
ATOM 1550 C C . GLU A 1 190 ? -3.302 5.517 -13.883 1.00 92.94 190 GLU A C 1
ATOM 1552 O O . GLU A 1 190 ? -3.874 6.445 -13.303 1.00 92.94 190 GLU A O 1
ATOM 1557 N N . VAL A 1 191 ? -2.893 4.409 -13.256 1.00 94.25 191 VAL A N 1
ATOM 1558 C CA . VAL A 1 191 ? -3.063 4.190 -11.814 1.00 94.25 191 VAL A CA 1
ATOM 1559 C C . VAL A 1 191 ? -2.320 5.262 -11.025 1.00 94.25 191 VAL A C 1
ATOM 1561 O O . VAL A 1 191 ? -2.906 5.887 -10.143 1.00 94.25 191 VAL A O 1
ATOM 1564 N N . PHE A 1 192 ? -1.065 5.540 -11.384 1.00 93.06 192 PHE A N 1
ATOM 1565 C CA . PHE A 1 192 ? -0.260 6.592 -10.771 1.00 93.06 192 PHE A CA 1
ATOM 1566 C C . PHE A 1 192 ? -0.954 7.949 -10.841 1.00 93.06 192 PHE A C 1
ATOM 1568 O O . PHE A 1 192 ? -1.167 8.587 -9.814 1.00 93.06 192 PHE A O 1
ATOM 1575 N N . ASN A 1 193 ? -1.346 8.373 -12.044 1.00 92.69 193 ASN A N 1
ATOM 1576 C CA . ASN A 1 193 ? -1.970 9.675 -12.258 1.00 92.69 193 ASN A CA 1
ATOM 1577 C C . ASN A 1 193 ? -3.319 9.794 -11.539 1.00 92.69 193 ASN A C 1
ATOM 1579 O O . ASN A 1 193 ? -3.671 10.875 -11.073 1.00 92.69 193 ASN A O 1
ATOM 1583 N N . THR A 1 194 ? -4.081 8.704 -11.445 1.00 95.69 194 THR A N 1
ATOM 1584 C CA . THR A 1 194 ? -5.377 8.683 -10.751 1.00 95.69 194 THR A CA 1
ATOM 1585 C C . THR A 1 194 ? -5.197 8.766 -9.239 1.00 95.69 194 THR A C 1
ATOM 1587 O O . THR A 1 194 ? -5.796 9.626 -8.597 1.00 95.69 194 THR A O 1
ATOM 1590 N N . VAL A 1 195 ? -4.305 7.950 -8.673 1.00 94.06 195 VAL A N 1
ATOM 1591 C CA . VAL A 1 195 ? -3.971 7.986 -7.242 1.00 94.06 195 VAL A CA 1
ATOM 1592 C C . VAL A 1 195 ? -3.382 9.345 -6.850 1.00 94.06 195 VAL A C 1
ATOM 1594 O O . VAL A 1 195 ? -3.779 9.912 -5.835 1.00 94.06 195 VAL A O 1
ATOM 1597 N N . LEU A 1 196 ? -2.498 9.913 -7.675 1.00 91.31 196 LEU A N 1
ATOM 1598 C CA . LEU A 1 196 ? -1.920 11.242 -7.457 1.00 91.31 196 LEU A CA 1
ATOM 1599 C C . LEU A 1 196 ? -2.995 12.334 -7.404 1.00 91.31 196 LEU A C 1
ATOM 1601 O O . LEU A 1 196 ? -2.936 13.211 -6.546 1.00 91.31 196 LEU A O 1
ATOM 1605 N N . LYS A 1 197 ? -3.996 12.263 -8.293 1.00 93.38 197 LYS A N 1
ATOM 1606 C CA . LYS A 1 197 ? -5.143 13.180 -8.277 1.00 93.38 197 LYS A CA 1
ATOM 1607 C C . LYS A 1 197 ? -5.954 13.047 -6.996 1.00 93.38 197 LYS A C 1
ATOM 1609 O O . LYS A 1 197 ? -6.336 14.072 -6.456 1.00 93.38 197 LYS A O 1
ATOM 1614 N N . PHE A 1 198 ? -6.182 11.832 -6.494 1.00 94.81 198 PHE A N 1
ATOM 1615 C CA . PHE A 1 198 ? -6.921 11.640 -5.242 1.00 94.81 198 PHE A CA 1
ATOM 1616 C C . PHE A 1 198 ? -6.194 12.196 -4.019 1.00 94.81 198 PHE A C 1
ATOM 1618 O O . PHE A 1 198 ? -6.858 12.665 -3.101 1.00 94.81 198 PHE A O 1
ATOM 1625 N N . PHE A 1 199 ? -4.860 12.200 -3.995 1.00 89.81 199 PHE A N 1
ATOM 1626 C CA . PHE A 1 199 ? -4.135 12.852 -2.901 1.00 89.81 199 PHE A CA 1
ATOM 1627 C C . PHE A 1 199 ? -4.275 14.379 -2.903 1.00 89.81 199 PHE A C 1
ATOM 1629 O O . PHE A 1 199 ? -4.084 14.996 -1.859 1.00 89.81 199 PHE A O 1
ATOM 1636 N N . GLU A 1 200 ? -4.607 14.994 -4.046 1.00 90.88 200 GLU A N 1
ATOM 1637 C CA . GLU A 1 200 ? -4.811 16.445 -4.179 1.00 90.88 200 GLU A CA 1
ATOM 1638 C C . GLU A 1 200 ? -3.660 17.273 -3.572 1.00 90.88 200 GLU A C 1
ATOM 1640 O O . GLU A 1 200 ? -3.890 18.300 -2.935 1.00 90.88 200 GLU A O 1
ATOM 1645 N N . LEU A 1 201 ? -2.414 16.806 -3.723 1.00 88.69 201 LEU A N 1
ATOM 1646 C CA . LEU A 1 201 ? -1.245 17.481 -3.155 1.00 88.69 201 LEU A CA 1
ATOM 1647 C C . LEU A 1 201 ? -1.043 18.849 -3.821 1.00 88.69 201 LEU A C 1
ATOM 1649 O O . LEU A 1 201 ? -0.949 18.955 -5.046 1.00 88.69 201 LEU A O 1
ATOM 1653 N N . SER A 1 202 ? -0.927 19.893 -3.008 1.00 89.50 202 SER A N 1
ATOM 1654 C CA . SER A 1 202 ? -0.482 21.217 -3.434 1.00 89.50 202 SER A CA 1
ATOM 1655 C C . SER A 1 202 ? 0.971 21.183 -3.915 1.00 89.50 202 SER A C 1
ATOM 1657 O O . SER A 1 202 ? 1.743 20.287 -3.574 1.00 89.50 202 SER A O 1
ATOM 1659 N N . GLU A 1 203 ? 1.397 22.204 -4.667 1.00 89.12 203 GLU A N 1
ATOM 1660 C CA . GLU A 1 203 ? 2.799 22.312 -5.098 1.00 89.12 203 GLU A CA 1
ATOM 1661 C C . GLU A 1 203 ? 3.789 22.327 -3.921 1.00 89.12 203 GLU A C 1
ATOM 1663 O O . GLU A 1 203 ? 4.904 21.828 -4.053 1.00 89.12 203 GLU A O 1
ATOM 1668 N N . LYS A 1 204 ? 3.389 22.897 -2.777 1.00 89.56 204 LYS A N 1
ATOM 1669 C CA . LYS A 1 204 ? 4.206 22.961 -1.558 1.00 89.56 204 LYS A CA 1
ATOM 1670 C C . LYS A 1 204 ? 4.368 21.572 -0.942 1.00 89.56 204 LYS A C 1
ATOM 1672 O O . LYS A 1 204 ? 5.499 21.129 -0.785 1.00 89.56 204 LYS A O 1
ATOM 1677 N N . GLU A 1 205 ? 3.257 20.871 -0.699 1.00 90.81 205 GLU A N 1
ATOM 1678 C CA . GLU A 1 205 ? 3.250 19.488 -0.189 1.00 90.81 205 GLU A CA 1
ATOM 1679 C C . GLU A 1 205 ? 4.027 18.545 -1.119 1.00 90.81 205 GLU A C 1
ATOM 1681 O O . GLU A 1 205 ? 4.799 17.707 -0.671 1.00 90.81 205 GLU A O 1
ATOM 1686 N N . MET A 1 206 ? 3.877 18.710 -2.434 1.00 89.62 206 MET A N 1
ATOM 1687 C CA . MET A 1 206 ? 4.585 17.900 -3.420 1.00 89.62 206 MET A CA 1
ATOM 1688 C C . MET A 1 206 ? 6.111 18.086 -3.346 1.00 89.62 206 MET A C 1
ATOM 1690 O O . MET A 1 206 ? 6.859 17.125 -3.520 1.00 89.62 206 MET A O 1
ATOM 1694 N N . ARG A 1 207 ? 6.589 19.310 -3.082 1.00 90.31 207 ARG A N 1
ATOM 1695 C CA . ARG A 1 207 ? 8.025 19.626 -2.962 1.00 90.31 207 ARG A CA 1
ATOM 1696 C C . ARG A 1 207 ? 8.656 19.150 -1.659 1.00 90.31 207 ARG A C 1
ATOM 1698 O O . ARG A 1 207 ? 9.866 18.966 -1.650 1.00 90.31 207 ARG A O 1
ATOM 1705 N N . THR A 1 208 ? 7.866 18.980 -0.604 1.00 90.38 208 THR A N 1
ATOM 1706 C CA . THR A 1 208 ? 8.315 18.497 0.714 1.00 90.38 208 THR A CA 1
ATOM 1707 C C . THR A 1 208 ? 7.942 17.034 0.965 1.00 90.38 208 THR A C 1
ATOM 1709 O O . THR A 1 208 ? 8.150 16.516 2.057 1.00 90.38 208 THR A O 1
ATOM 1712 N N . CYS A 1 209 ? 7.381 16.355 -0.040 1.00 90.12 209 CYS A N 1
ATOM 1713 C CA . CYS A 1 209 ? 7.163 14.918 -0.017 1.00 90.12 209 CYS A CA 1
ATOM 1714 C C . CYS A 1 209 ? 8.444 14.192 -0.459 1.00 90.12 209 CYS A C 1
ATOM 1716 O O . CYS A 1 209 ? 8.770 14.122 -1.652 1.00 90.12 209 CYS A O 1
ATOM 1718 N N . ASP A 1 210 ? 9.123 13.582 0.511 1.00 89.31 210 ASP A N 1
ATOM 1719 C CA . ASP A 1 210 ? 10.368 12.819 0.324 1.00 89.31 210 ASP A CA 1
ATOM 1720 C C . ASP A 1 210 ? 10.207 11.532 -0.501 1.00 89.31 210 ASP A C 1
ATOM 1722 O O . ASP A 1 210 ? 11.177 10.838 -0.819 1.00 89.31 210 ASP A O 1
ATOM 1726 N N . GLY A 1 211 ? 8.980 11.164 -0.858 1.00 91.38 211 GLY A N 1
ATOM 1727 C CA . GLY A 1 211 ? 8.768 9.999 -1.694 1.00 91.38 211 GLY A CA 1
ATOM 1728 C C . GLY A 1 211 ? 7.310 9.711 -1.973 1.00 91.38 211 GLY A C 1
ATOM 1729 O O . GLY A 1 211 ? 6.539 9.411 -1.068 1.00 91.38 211 GLY A O 1
ATOM 1730 N N . LEU A 1 212 ? 6.973 9.681 -3.255 1.00 94.12 212 LEU A N 1
ATOM 1731 C CA . LEU A 1 212 ? 5.748 9.094 -3.769 1.00 94.12 212 LEU A CA 1
ATOM 1732 C C . LEU A 1 212 ? 6.141 8.055 -4.813 1.00 94.12 212 LEU A C 1
ATOM 1734 O O . LEU A 1 212 ? 6.689 8.383 -5.864 1.00 94.12 212 LEU A O 1
ATOM 1738 N N . LYS A 1 213 ? 5.887 6.785 -4.513 1.00 95.69 213 LYS A N 1
ATOM 1739 C CA . LYS A 1 213 ? 6.249 5.655 -5.363 1.00 95.69 213 LYS A CA 1
ATOM 1740 C C . LYS A 1 213 ? 5.040 4.766 -5.593 1.00 95.69 213 LYS A C 1
ATOM 1742 O O . LYS A 1 213 ? 4.419 4.309 -4.639 1.00 95.69 213 LYS A O 1
ATOM 1747 N N . ILE A 1 214 ? 4.776 4.446 -6.853 1.00 96.56 214 ILE A N 1
ATOM 1748 C CA . ILE A 1 214 ? 3.959 3.292 -7.221 1.00 96.56 214 ILE A CA 1
ATOM 1749 C C . ILE A 1 214 ? 4.844 2.268 -7.915 1.00 96.56 214 ILE A C 1
ATOM 1751 O O . ILE A 1 214 ? 5.712 2.625 -8.712 1.00 96.56 214 ILE A O 1
ATOM 1755 N N . SER A 1 215 ? 4.633 0.995 -7.626 1.00 95.19 215 SER A N 1
ATOM 1756 C CA . SER A 1 215 ? 5.323 -0.086 -8.314 1.00 95.19 215 SER A CA 1
ATOM 1757 C C . SER A 1 215 ? 4.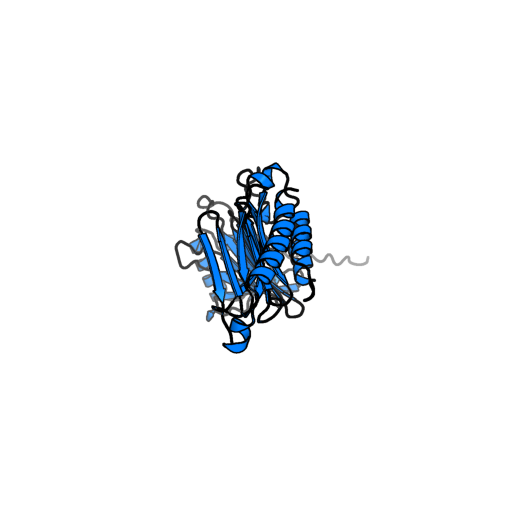422 -1.291 -8.480 1.00 95.19 215 SER A C 1
ATOM 1759 O O . SER A 1 215 ? 3.683 -1.645 -7.564 1.00 95.19 215 SER A O 1
ATOM 1761 N N . TYR A 1 216 ? 4.538 -1.932 -9.632 1.00 94.44 216 TYR A N 1
ATOM 1762 C CA . TYR A 1 216 ? 3.926 -3.216 -9.915 1.00 94.44 216 TYR A CA 1
ATOM 1763 C C . TYR A 1 216 ? 5.000 -4.300 -9.853 1.00 94.44 216 TYR A C 1
ATOM 1765 O O . TYR A 1 216 ? 6.083 -4.146 -10.434 1.00 94.44 216 TYR A O 1
ATOM 1773 N N . CYS A 1 217 ? 4.700 -5.365 -9.120 1.00 92.56 217 CYS A N 1
ATOM 1774 C CA . CYS A 1 217 ? 5.589 -6.485 -8.880 1.00 92.56 217 CYS A CA 1
ATOM 1775 C C . CYS A 1 217 ? 4.920 -7.804 -9.262 1.00 92.56 217 CYS A C 1
ATOM 1777 O O . CYS A 1 217 ? 3.719 -7.975 -9.043 1.00 92.56 217 CYS A O 1
ATOM 1779 N N . GLU A 1 218 ? 5.735 -8.743 -9.732 1.00 91.38 218 GLU A N 1
ATOM 1780 C CA . GLU A 1 218 ? 5.334 -10.112 -10.057 1.00 91.38 218 GLU A CA 1
ATOM 1781 C C . GLU A 1 218 ? 6.164 -11.114 -9.245 1.00 91.38 218 GLU A C 1
ATOM 1783 O O . GLU A 1 218 ? 7.349 -10.893 -8.992 1.00 91.38 218 GLU A O 1
ATOM 1788 N N . GLY A 1 219 ? 5.552 -12.221 -8.829 1.00 87.81 219 GLY A N 1
ATOM 1789 C CA . GLY A 1 219 ? 6.201 -13.321 -8.120 1.00 87.81 219 GLY A CA 1
ATOM 1790 C C . GLY A 1 219 ? 5.894 -13.398 -6.620 1.00 87.81 219 GLY A C 1
ATOM 1791 O O . GLY A 1 219 ? 5.161 -12.599 -6.035 1.00 87.81 219 GLY A O 1
ATOM 1792 N N . VAL A 1 220 ? 6.467 -14.418 -5.972 1.00 82.94 220 VAL A N 1
ATOM 1793 C CA . VAL A 1 220 ? 6.128 -14.801 -4.592 1.00 82.94 220 VAL A CA 1
ATOM 1794 C C . VAL A 1 220 ? 7.352 -14.756 -3.682 1.00 82.94 220 VAL A C 1
ATOM 1796 O O . VAL A 1 220 ? 8.396 -15.346 -3.967 1.00 82.94 220 VAL A O 1
ATOM 1799 N N . GLY A 1 221 ? 7.202 -14.104 -2.527 1.00 80.75 221 GLY A N 1
ATOM 1800 C CA . GLY A 1 221 ? 8.209 -14.089 -1.466 1.00 80.75 221 GLY A CA 1
ATOM 1801 C C . GLY A 1 221 ? 9.540 -13.496 -1.928 1.00 80.75 221 GLY A C 1
ATOM 1802 O O . GLY A 1 221 ? 9.594 -12.360 -2.382 1.00 80.75 221 GLY A O 1
ATOM 1803 N N . MET A 1 222 ? 10.617 -14.272 -1.797 1.00 78.06 222 MET A N 1
ATOM 1804 C CA . MET A 1 222 ? 11.978 -13.850 -2.165 1.00 78.06 222 MET A CA 1
ATOM 1805 C C . MET A 1 222 ? 12.197 -13.731 -3.683 1.00 78.06 222 MET A C 1
ATOM 1807 O O . MET A 1 222 ? 13.194 -13.148 -4.095 1.00 78.06 222 MET A O 1
ATOM 1811 N N . ASN A 1 223 ? 11.285 -14.266 -4.502 1.00 83.06 223 ASN A N 1
ATOM 1812 C CA . ASN A 1 223 ? 11.366 -14.222 -5.966 1.00 83.06 223 ASN A CA 1
ATOM 1813 C C . ASN A 1 223 ? 10.532 -13.081 -6.569 1.00 83.06 223 ASN A C 1
ATOM 1815 O O . ASN A 1 223 ? 10.308 -13.064 -7.774 1.00 83.06 223 ASN A O 1
ATOM 1819 N N . GLU A 1 224 ? 10.021 -12.165 -5.743 1.00 87.44 224 GLU A N 1
ATOM 1820 C CA . GLU A 1 224 ? 9.260 -11.016 -6.224 1.00 87.44 224 GLU A CA 1
ATOM 1821 C C . GLU A 1 224 ? 10.173 -10.060 -7.015 1.00 87.44 224 GLU A C 1
ATOM 1823 O O . GLU A 1 224 ? 11.194 -9.586 -6.510 1.00 87.44 224 GLU A O 1
ATOM 1828 N N . GLN A 1 225 ? 9.788 -9.751 -8.251 1.00 87.06 225 GLN A N 1
ATOM 1829 C CA . GLN A 1 225 ? 10.482 -8.834 -9.143 1.00 87.06 225 GLN A CA 1
ATOM 1830 C C . GLN A 1 225 ? 9.628 -7.590 -9.386 1.00 87.06 225 GLN A C 1
ATOM 1832 O O . GLN A 1 225 ? 8.451 -7.673 -9.721 1.00 87.06 225 GLN A O 1
ATOM 1837 N N . MET A 1 226 ? 10.236 -6.410 -9.254 1.00 88.56 226 MET A N 1
ATOM 1838 C CA . MET A 1 226 ? 9.597 -5.156 -9.652 1.00 88.56 226 MET A CA 1
ATOM 1839 C C . MET A 1 226 ? 9.613 -5.051 -11.177 1.00 88.56 226 MET A C 1
ATOM 1841 O O . MET A 1 226 ? 10.692 -4.945 -11.767 1.00 88.56 226 MET A O 1
ATOM 1845 N N . CYS A 1 227 ? 8.435 -5.049 -11.792 1.00 88.62 227 CYS A N 1
ATOM 1846 C CA . CYS A 1 227 ? 8.261 -4.986 -13.241 1.00 88.62 227 CYS A CA 1
ATOM 1847 C C . CYS A 1 227 ? 8.082 -3.538 -13.709 1.00 88.62 227 CYS A C 1
ATOM 1849 O O . CYS A 1 227 ? 8.707 -3.122 -14.677 1.00 88.62 227 CYS A O 1
ATOM 1851 N N . SER A 1 228 ? 7.309 -2.725 -12.987 1.00 92.06 228 SER A N 1
ATOM 1852 C CA . SER A 1 228 ? 7.151 -1.300 -13.311 1.00 92.06 228 SER A CA 1
ATOM 1853 C C . SER A 1 228 ? 7.203 -0.420 -12.066 1.00 92.06 228 SER A C 1
ATOM 1855 O O . SER A 1 228 ? 6.876 -0.869 -10.967 1.00 92.06 228 SER A O 1
ATOM 1857 N N . CYS A 1 229 ? 7.623 0.834 -12.227 1.00 95.00 229 CYS A N 1
ATOM 1858 C CA . CYS A 1 229 ? 7.827 1.784 -11.135 1.00 95.00 229 CYS A CA 1
ATOM 1859 C C . CYS A 1 229 ? 7.674 3.223 -11.632 1.00 95.00 229 CYS A C 1
ATOM 1861 O O . CYS A 1 229 ? 8.206 3.574 -12.679 1.00 95.00 229 CYS A O 1
ATOM 1863 N N . ILE A 1 230 ? 7.006 4.076 -10.862 1.00 96.12 230 ILE A N 1
ATOM 1864 C CA . ILE A 1 230 ? 7.082 5.531 -11.019 1.00 96.12 230 ILE A CA 1
ATOM 1865 C C . ILE A 1 230 ? 7.372 6.104 -9.637 1.00 96.12 230 ILE A C 1
ATOM 1867 O O . ILE A 1 230 ? 6.617 5.851 -8.695 1.00 96.12 230 ILE A O 1
ATOM 1871 N N . ARG A 1 231 ? 8.469 6.859 -9.510 1.00 95.75 231 ARG A N 1
ATOM 1872 C CA . ARG A 1 231 ? 8.868 7.515 -8.258 1.00 95.75 231 ARG A CA 1
ATOM 1873 C C . ARG A 1 231 ? 9.050 9.010 -8.459 1.00 95.75 231 ARG A C 1
ATOM 1875 O O . ARG A 1 231 ? 9.881 9.433 -9.264 1.00 95.75 231 ARG A O 1
ATOM 1882 N N . ILE A 1 232 ? 8.335 9.783 -7.657 1.00 94.31 232 ILE A N 1
ATOM 1883 C CA . ILE A 1 232 ? 8.534 11.214 -7.460 1.00 94.31 232 ILE A CA 1
ATOM 1884 C C . ILE A 1 232 ? 9.175 11.433 -6.090 1.00 94.31 232 ILE A C 1
ATOM 1886 O O . ILE A 1 232 ? 8.868 10.734 -5.126 1.00 94.31 232 ILE A O 1
ATOM 1890 N N . GLU A 1 233 ? 10.077 12.400 -6.018 1.00 93.94 233 GLU A N 1
ATOM 1891 C CA . GLU A 1 233 ? 10.678 12.882 -4.776 1.00 93.94 233 GLU A CA 1
ATOM 1892 C C . GLU A 1 233 ? 10.891 14.384 -4.920 1.00 93.94 233 GLU A C 1
ATOM 1894 O O . GLU A 1 233 ? 11.446 14.833 -5.930 1.00 93.94 233 GLU A O 1
ATOM 1899 N N . ASN A 1 234 ? 10.428 15.154 -3.937 1.00 91.31 234 ASN A N 1
ATOM 1900 C CA . ASN A 1 234 ? 10.501 16.616 -3.936 1.00 91.31 234 ASN A CA 1
ATOM 1901 C C . ASN A 1 234 ? 9.890 17.243 -5.204 1.00 91.31 234 ASN A C 1
ATOM 1903 O O . ASN A 1 234 ? 10.452 18.152 -5.815 1.00 91.31 234 ASN A O 1
ATOM 1907 N N . GLY A 1 235 ? 8.747 16.703 -5.637 1.00 88.31 235 GLY A N 1
ATOM 1908 C CA . GLY A 1 235 ? 7.998 17.123 -6.826 1.00 88.31 235 GLY A CA 1
ATOM 1909 C C . GLY A 1 235 ? 8.659 16.840 -8.166 1.00 88.31 235 GLY A C 1
ATOM 1910 O O . GLY A 1 235 ? 8.177 17.284 -9.204 1.00 88.31 235 GLY A O 1
ATOM 1911 N N . GLU A 1 236 ? 9.736 16.064 -8.166 1.00 91.94 236 GLU A N 1
ATOM 1912 C CA . GLU A 1 236 ? 10.474 15.705 -9.361 1.00 91.94 236 GLU A CA 1
ATOM 1913 C C . GLU A 1 236 ? 10.394 14.204 -9.630 1.00 91.94 236 GLU A C 1
ATOM 1915 O O . GLU A 1 236 ? 10.687 13.394 -8.750 1.00 91.94 236 GLU A O 1
ATOM 1920 N N . LEU A 1 237 ? 10.092 13.814 -10.873 1.00 93.25 237 LEU A N 1
ATOM 1921 C CA . LEU A 1 237 ? 10.247 12.424 -11.307 1.00 93.25 237 LEU A CA 1
ATOM 1922 C C . LEU A 1 237 ? 11.720 12.007 -11.142 1.00 93.25 237 LEU A C 1
ATOM 1924 O O . LEU A 1 237 ? 12.612 12.667 -11.684 1.00 93.25 237 LEU A O 1
ATOM 1928 N N . LYS A 1 238 ? 11.978 10.939 -10.376 1.00 94.75 238 LYS A N 1
ATOM 1929 C CA . LYS A 1 238 ? 13.322 10.397 -10.087 1.00 94.75 238 LYS A CA 1
ATOM 1930 C C . LYS A 1 238 ? 13.592 9.055 -10.747 1.00 94.75 238 LYS A C 1
ATOM 1932 O O . LYS A 1 238 ? 14.726 8.813 -11.157 1.00 94.75 238 LYS A O 1
ATOM 1937 N N . GLU A 1 239 ? 12.569 8.220 -10.872 1.00 95.00 239 GLU A N 1
ATOM 1938 C CA . GLU A 1 239 ? 12.663 6.877 -11.441 1.00 95.00 239 GLU A CA 1
ATOM 1939 C C . GLU A 1 239 ? 11.414 6.591 -12.269 1.00 95.00 239 GLU A C 1
ATOM 1941 O O . GLU A 1 239 ? 10.293 6.891 -11.847 1.00 95.00 239 GLU A O 1
ATOM 1946 N N . TYR A 1 240 ? 11.627 5.998 -13.437 1.00 95.56 240 TYR A N 1
ATOM 1947 C CA . TYR A 1 240 ? 10.574 5.465 -14.281 1.00 95.56 240 TYR A CA 1
ATOM 1948 C C . TYR A 1 240 ? 11.028 4.101 -14.793 1.00 95.56 240 TYR A C 1
ATOM 1950 O O . TYR A 1 240 ? 12.023 4.005 -15.513 1.00 95.56 240 TYR A O 1
ATOM 1958 N N . ALA A 1 241 ? 10.300 3.056 -14.415 1.00 93.69 241 ALA A N 1
ATOM 1959 C CA . ALA A 1 241 ? 10.524 1.703 -14.879 1.00 93.69 241 ALA A CA 1
ATOM 1960 C C . ALA A 1 241 ? 9.285 1.144 -15.568 1.00 93.69 241 ALA A C 1
ATOM 1962 O O . ALA A 1 241 ? 8.167 1.289 -15.066 1.00 93.69 241 ALA A O 1
ATOM 1963 N N . THR A 1 242 ? 9.492 0.464 -16.689 1.00 91.62 242 THR A N 1
ATOM 1964 C CA . THR A 1 242 ? 8.428 -0.210 -17.431 1.00 91.62 242 THR A CA 1
ATOM 1965 C C . THR A 1 242 ? 8.870 -1.607 -17.836 1.00 91.62 242 THR A C 1
ATOM 1967 O O . THR A 1 242 ? 10.036 -1.822 -18.170 1.00 91.62 242 THR A O 1
ATOM 1970 N N . PHE A 1 243 ? 7.926 -2.542 -17.799 1.00 87.81 243 PHE A N 1
ATOM 1971 C CA . PHE A 1 243 ? 8.093 -3.891 -18.313 1.00 87.81 243 PHE A CA 1
ATOM 1972 C C . PHE A 1 243 ? 7.075 -4.136 -19.415 1.00 87.81 243 PHE A C 1
ATOM 1974 O O . PHE A 1 243 ? 5.871 -4.019 -19.183 1.00 87.81 243 PHE A O 1
ATOM 1981 N N . GLN A 1 244 ? 7.555 -4.435 -20.617 1.00 82.94 244 GLN A N 1
ATOM 1982 C CA . GLN A 1 244 ? 6.722 -4.690 -21.786 1.00 82.94 244 GLN A CA 1
ATOM 1983 C C . GLN A 1 244 ? 7.376 -5.775 -22.636 1.00 82.94 244 GLN A C 1
ATOM 1985 O O . GLN A 1 244 ? 8.574 -5.730 -22.891 1.00 82.94 244 GLN A O 1
ATOM 1990 N N . ASN A 1 245 ? 6.584 -6.744 -23.099 1.00 83.81 245 ASN A N 1
ATOM 1991 C CA . ASN A 1 245 ? 7.038 -7.800 -24.012 1.00 83.81 245 ASN A CA 1
ATOM 1992 C C . ASN A 1 245 ? 8.270 -8.592 -23.518 1.00 83.81 245 ASN A C 1
ATOM 1994 O O . ASN A 1 245 ? 9.136 -8.939 -24.316 1.00 83.81 245 ASN A O 1
ATOM 1998 N N . GLY A 1 246 ? 8.364 -8.871 -22.212 1.00 84.50 246 GLY A N 1
ATOM 1999 C CA . GLY A 1 246 ? 9.509 -9.592 -21.633 1.00 84.50 246 GLY A CA 1
ATOM 2000 C C . GLY A 1 246 ? 10.753 -8.726 -21.407 1.00 84.50 246 GLY A C 1
ATOM 2001 O O . GLY A 1 246 ? 11.794 -9.231 -20.992 1.00 84.50 246 GLY A O 1
ATOM 2002 N N . GLU A 1 247 ? 10.661 -7.422 -21.663 1.00 91.25 247 GLU A N 1
ATOM 2003 C CA . GLU A 1 247 ? 11.762 -6.481 -21.523 1.00 91.25 247 GLU A CA 1
ATOM 2004 C C . GLU A 1 247 ? 11.465 -5.446 -20.448 1.00 91.25 247 GLU A C 1
ATOM 2006 O O . GLU A 1 247 ? 10.382 -4.865 -20.400 1.00 91.25 247 GLU A O 1
ATOM 2011 N N . LYS A 1 248 ? 12.455 -5.186 -19.599 1.00 92.81 248 LYS A N 1
ATOM 2012 C CA . LYS A 1 248 ? 12.399 -4.196 -18.535 1.00 92.81 248 LYS A CA 1
ATOM 2013 C C . LYS A 1 248 ? 13.368 -3.058 -18.808 1.00 92.81 248 LYS A C 1
ATOM 2015 O O . LYS A 1 248 ? 14.558 -3.300 -18.999 1.00 92.81 248 LYS A O 1
ATOM 2020 N N . PHE A 1 249 ? 12.874 -1.833 -18.707 1.00 94.94 249 PHE A N 1
ATOM 2021 C CA . PHE A 1 249 ? 13.668 -0.610 -18.725 1.00 94.94 249 PHE A CA 1
ATOM 2022 C C . PHE A 1 249 ? 13.538 0.059 -17.360 1.00 94.94 249 PHE A C 1
ATOM 2024 O O . PHE A 1 249 ? 12.425 0.369 -16.954 1.00 94.94 249 PHE A O 1
ATOM 2031 N N . ASP A 1 250 ? 14.648 0.285 -16.660 1.00 95.38 250 ASP A N 1
ATOM 2032 C CA . ASP A 1 250 ? 14.714 1.092 -15.437 1.00 95.38 250 ASP A CA 1
ATOM 2033 C C . ASP A 1 250 ? 15.501 2.370 -15.757 1.00 95.38 250 ASP A C 1
ATOM 2035 O O . ASP A 1 250 ? 16.692 2.292 -16.048 1.00 95.38 250 ASP A O 1
ATOM 2039 N N . VAL A 1 251 ? 14.870 3.546 -15.725 1.00 95.88 251 VAL A N 1
ATOM 2040 C CA . VAL A 1 251 ? 15.501 4.828 -16.089 1.00 95.88 251 VAL A CA 1
ATOM 2041 C C . VAL A 1 251 ? 15.455 5.798 -14.91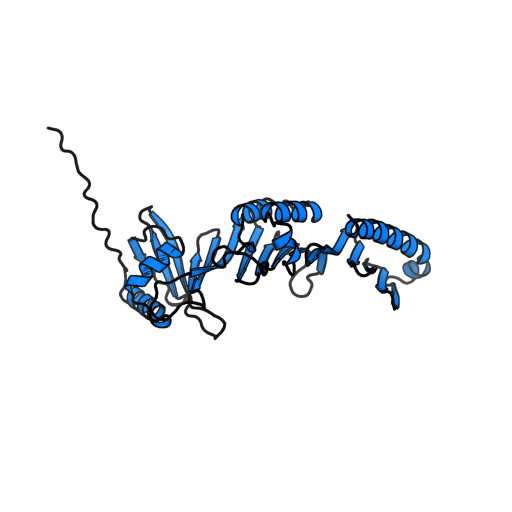2 1.00 95.88 251 VAL A C 1
ATOM 2043 O O . VAL A 1 251 ? 14.417 5.967 -14.269 1.00 95.88 251 VAL A O 1
ATOM 2046 N N . PHE A 1 252 ? 16.577 6.464 -14.640 1.00 95.12 252 PHE A N 1
ATOM 2047 C CA . PHE A 1 252 ? 16.745 7.362 -13.497 1.00 95.12 252 PHE A CA 1
ATOM 2048 C C . PHE A 1 252 ? 17.050 8.795 -13.947 1.00 95.12 252 PHE A C 1
ATOM 2050 O O . PHE A 1 252 ? 17.794 9.021 -14.902 1.00 95.12 252 PHE A O 1
ATOM 2057 N N . ARG A 1 253 ? 16.561 9.793 -13.195 1.00 92.50 253 ARG A N 1
ATOM 2058 C CA . ARG A 1 253 ? 16.742 11.233 -13.504 1.00 92.50 253 ARG A CA 1
ATOM 2059 C C . ARG A 1 253 ? 18.209 11.644 -13.665 1.00 92.50 253 ARG A C 1
ATOM 2061 O O . ARG A 1 253 ? 18.517 12.578 -14.398 1.00 92.50 253 ARG A O 1
ATOM 2068 N N . ASN A 1 254 ? 19.129 10.967 -12.978 1.00 91.75 254 ASN A N 1
ATOM 2069 C CA . ASN A 1 254 ? 20.563 11.261 -13.059 1.00 91.75 254 ASN A CA 1
ATOM 2070 C C . ASN A 1 254 ? 21.213 10.837 -14.396 1.00 91.75 254 ASN A C 1
ATOM 2072 O O . ASN A 1 254 ? 22.386 11.157 -14.619 1.00 91.75 254 ASN A O 1
ATOM 2076 N N . GLY A 1 255 ? 20.457 10.167 -15.274 1.00 91.75 255 GLY A N 1
ATOM 2077 C CA . GLY A 1 255 ? 20.883 9.665 -16.578 1.00 91.75 255 GLY A CA 1
ATOM 2078 C C . GLY A 1 255 ? 21.318 8.199 -16.574 1.00 91.75 255 GLY A C 1
ATOM 2079 O O . GLY A 1 255 ? 21.620 7.671 -17.639 1.00 91.75 255 GLY A O 1
ATOM 2080 N N . ASN A 1 256 ? 21.352 7.539 -15.413 1.00 95.38 256 ASN A N 1
ATOM 2081 C CA . ASN A 1 256 ? 21.608 6.104 -15.347 1.00 95.38 256 ASN A CA 1
ATOM 2082 C C . ASN A 1 256 ? 20.381 5.341 -15.850 1.00 95.38 256 ASN A C 1
ATOM 2084 O O . ASN A 1 256 ? 19.243 5.786 -15.672 1.00 95.38 256 ASN A O 1
ATOM 2088 N N . TRP A 1 257 ? 20.606 4.169 -16.431 1.00 96.19 257 TRP A N 1
ATOM 2089 C CA . TRP A 1 257 ? 19.521 3.288 -16.840 1.00 96.19 257 TRP A CA 1
ATOM 2090 C C . TRP A 1 257 ? 19.969 1.833 -16.873 1.00 96.19 257 TRP A C 1
ATOM 2092 O O . TRP A 1 257 ? 21.161 1.528 -16.936 1.00 96.19 257 TRP A O 1
ATOM 2102 N N . LYS A 1 258 ? 18.996 0.931 -16.803 1.00 96.00 258 LYS A N 1
ATOM 2103 C CA . LYS A 1 258 ? 19.192 -0.509 -16.911 1.00 96.00 258 LYS A CA 1
ATOM 2104 C C . LYS A 1 258 ? 18.184 -1.084 -17.882 1.00 96.00 258 LYS A C 1
ATOM 2106 O O . LYS A 1 258 ? 17.029 -0.663 -17.908 1.00 96.00 258 LYS A O 1
ATOM 2111 N N . PHE A 1 259 ? 18.620 -2.071 -18.640 1.00 95.38 259 PHE A N 1
ATOM 2112 C CA . PHE A 1 259 ? 17.774 -2.871 -19.502 1.00 95.38 259 PHE A CA 1
ATOM 2113 C C . PHE A 1 259 ? 17.936 -4.338 -19.127 1.00 95.38 259 PHE A C 1
ATOM 2115 O O . PHE A 1 259 ? 19.058 -4.818 -18.976 1.00 95.38 259 PHE A O 1
ATOM 2122 N N . ASN A 1 260 ? 16.825 -5.053 -18.986 1.00 93.31 260 ASN A N 1
ATOM 2123 C CA . ASN A 1 260 ? 16.824 -6.487 -18.733 1.00 93.31 260 ASN A CA 1
ATOM 2124 C C . ASN A 1 260 ? 15.840 -7.184 -19.667 1.00 93.31 260 ASN A C 1
ATOM 2126 O O . ASN A 1 260 ? 14.689 -6.785 -19.780 1.00 93.31 260 ASN A O 1
ATOM 2130 N N . SER A 1 261 ? 16.293 -8.267 -20.274 1.00 91.06 261 SER A N 1
ATOM 2131 C CA . SER A 1 261 ? 15.491 -9.246 -21.007 1.00 91.06 261 SER A CA 1
ATOM 2132 C C . SER A 1 261 ? 15.979 -10.645 -20.625 1.00 91.06 261 SER A C 1
ATOM 2134 O O . SER A 1 261 ? 16.960 -10.777 -19.884 1.00 91.06 261 SER A O 1
ATOM 2136 N N . ASP A 1 262 ? 15.358 -11.692 -21.165 1.00 87.00 262 ASP A N 1
ATOM 2137 C CA . ASP A 1 262 ? 15.775 -13.081 -20.920 1.00 87.00 262 ASP A CA 1
ATOM 2138 C C . ASP A 1 262 ? 17.242 -13.348 -21.301 1.00 87.00 262 ASP A C 1
ATOM 2140 O O . ASP A 1 262 ? 17.944 -14.132 -20.655 1.00 87.00 262 ASP A O 1
ATOM 2144 N N . THR A 1 263 ? 17.723 -12.688 -22.359 1.00 88.94 263 THR A N 1
ATOM 2145 C CA . THR A 1 263 ? 19.032 -12.980 -22.959 1.00 88.94 263 THR A CA 1
ATOM 2146 C C . THR A 1 263 ? 20.053 -11.859 -22.841 1.00 88.94 263 THR A C 1
ATOM 2148 O O . THR A 1 263 ? 21.245 -12.098 -23.020 1.00 88.94 263 THR A O 1
ATOM 2151 N N . VAL A 1 264 ? 19.611 -10.629 -22.578 1.00 91.69 264 VAL A N 1
ATOM 2152 C CA . VAL A 1 264 ? 20.478 -9.447 -22.558 1.00 91.69 264 VAL A CA 1
ATOM 2153 C C . VAL A 1 264 ? 20.188 -8.609 -21.328 1.00 91.69 264 VAL A C 1
ATOM 2155 O O . VAL A 1 264 ? 19.035 -8.266 -21.062 1.00 91.69 264 VAL A O 1
ATOM 2158 N N . LYS A 1 265 ? 21.254 -8.227 -20.627 1.00 94.75 265 LYS A N 1
ATOM 2159 C CA . LYS A 1 265 ? 21.228 -7.213 -19.576 1.00 94.75 265 LYS A CA 1
ATOM 2160 C C . LYS A 1 265 ? 22.220 -6.116 -19.916 1.00 94.75 265 LYS A C 1
ATOM 2162 O O . LYS A 1 265 ? 23.345 -6.413 -20.315 1.00 94.75 265 LYS A O 1
ATOM 2167 N N . ILE A 1 266 ? 21.796 -4.869 -19.781 1.00 95.56 266 ILE A N 1
ATOM 2168 C CA . ILE A 1 266 ? 22.644 -3.700 -19.999 1.00 95.56 266 ILE A CA 1
ATOM 2169 C C . ILE A 1 266 ? 22.509 -2.804 -18.777 1.00 95.56 266 ILE A C 1
ATOM 2171 O O . ILE A 1 266 ? 21.400 -2.414 -18.417 1.00 95.56 266 ILE A O 1
ATOM 2175 N N . ASP A 1 267 ? 23.631 -2.466 -18.159 1.00 96.12 267 ASP A N 1
ATOM 2176 C CA . ASP A 1 267 ? 23.700 -1.524 -17.050 1.00 96.12 267 ASP A CA 1
ATOM 2177 C C . ASP A 1 267 ? 24.526 -0.313 -17.496 1.00 96.12 267 ASP A C 1
ATOM 2179 O O . ASP A 1 267 ? 25.725 -0.420 -17.770 1.00 96.12 267 ASP A O 1
ATOM 2183 N N . TYR A 1 268 ? 23.877 0.851 -17.557 1.00 95.88 268 TYR A N 1
ATOM 2184 C CA . TYR A 1 268 ? 24.515 2.114 -17.898 1.00 95.88 268 TYR A CA 1
ATOM 2185 C C . TYR A 1 268 ? 24.583 3.058 -16.703 1.00 95.88 268 TYR A C 1
ATOM 2187 O O . TYR A 1 268 ? 23.597 3.369 -16.026 1.00 95.88 268 TYR A O 1
ATOM 2195 N N . SER A 1 269 ? 25.771 3.613 -16.525 1.00 93.62 269 SER A N 1
ATOM 2196 C CA . SER A 1 269 ? 26.043 4.770 -15.690 1.00 93.62 269 SER A CA 1
ATOM 2197 C C . SER A 1 269 ? 27.036 5.679 -16.408 1.00 93.62 269 SER A C 1
ATOM 2199 O O . SER A 1 269 ? 27.721 5.263 -17.340 1.00 93.62 269 SER A O 1
ATOM 2201 N N . LYS A 1 270 ? 27.179 6.921 -15.946 1.00 87.88 270 LYS A N 1
ATOM 2202 C CA . LYS A 1 270 ? 28.164 7.857 -16.522 1.00 87.88 270 LYS A CA 1
ATOM 2203 C C . LYS A 1 270 ? 29.610 7.345 -16.464 1.00 87.88 270 LYS A C 1
ATOM 2205 O O . LYS A 1 270 ? 30.444 7.813 -17.232 1.00 87.88 270 LYS A O 1
ATOM 2210 N N . GLU A 1 271 ? 29.898 6.424 -15.550 1.00 89.06 271 GLU A N 1
ATOM 2211 C CA . GLU A 1 271 ? 31.240 5.896 -15.290 1.00 89.06 271 GLU A CA 1
ATOM 2212 C C . GLU A 1 271 ? 31.464 4.503 -15.891 1.00 89.06 271 GLU A C 1
ATOM 2214 O O . GLU A 1 271 ? 32.601 4.138 -16.179 1.00 89.06 271 GLU A O 1
ATOM 2219 N N . ASN A 1 272 ? 30.396 3.726 -16.080 1.00 91.56 272 ASN A N 1
ATOM 2220 C CA . ASN A 1 272 ? 30.470 2.335 -16.508 1.00 91.56 272 ASN A CA 1
ATOM 2221 C C . ASN A 1 272 ? 29.337 1.977 -17.474 1.00 91.56 272 ASN A C 1
ATOM 2223 O O . ASN A 1 272 ? 28.191 2.381 -17.269 1.00 91.56 272 ASN A O 1
ATOM 2227 N N . TYR A 1 273 ? 29.669 1.166 -18.474 1.00 91.38 273 TYR A N 1
ATOM 2228 C CA . TYR A 1 273 ? 28.741 0.594 -19.442 1.00 91.38 273 TYR A CA 1
ATOM 2229 C C . TYR A 1 273 ? 29.003 -0.910 -19.506 1.00 91.38 273 TYR A C 1
ATOM 2231 O O . TYR A 1 273 ? 30.039 -1.340 -20.017 1.00 91.38 273 TYR A O 1
ATOM 2239 N N . GLU A 1 274 ? 28.073 -1.710 -18.995 1.00 93.75 274 GLU A N 1
ATOM 2240 C CA . GLU A 1 274 ? 28.208 -3.164 -18.934 1.00 93.75 274 GLU A CA 1
ATOM 2241 C C . GLU A 1 274 ? 27.111 -3.845 -19.751 1.00 93.75 274 GLU A C 1
ATOM 2243 O O . GLU A 1 274 ? 25.938 -3.489 -19.653 1.00 93.75 274 GLU A O 1
ATOM 2248 N N . VAL A 1 275 ? 27.500 -4.843 -20.548 1.00 92.62 275 VAL A N 1
ATOM 2249 C CA . VAL A 1 275 ? 26.575 -5.696 -21.301 1.00 92.62 275 VAL A CA 1
ATOM 2250 C C . VAL A 1 275 ? 26.839 -7.145 -20.925 1.00 92.62 275 VAL A C 1
ATOM 2252 O O . VAL A 1 275 ? 27.945 -7.653 -21.102 1.00 92.62 275 VAL A O 1
ATOM 2255 N N . SER A 1 276 ? 25.800 -7.816 -20.446 1.00 92.06 276 SER A N 1
ATOM 2256 C CA . SER A 1 276 ? 25.801 -9.238 -20.124 1.00 92.06 276 SER A CA 1
ATOM 2257 C C . SER A 1 276 ? 24.866 -9.988 -21.066 1.00 92.06 276 SER A C 1
ATOM 2259 O O . SER A 1 276 ? 23.722 -9.582 -21.273 1.00 92.06 276 SER A O 1
ATOM 2261 N N . LEU A 1 277 ? 25.352 -11.101 -21.618 1.00 91.38 277 LEU A N 1
ATOM 2262 C CA . LEU A 1 277 ? 24.602 -11.971 -22.522 1.00 91.38 277 LEU A CA 1
ATOM 2263 C C . LEU A 1 277 ? 24.425 -13.352 -21.889 1.00 91.38 277 LEU A C 1
ATOM 2265 O O . LEU A 1 277 ? 25.383 -13.943 -21.388 1.00 91.38 277 LEU A O 1
ATOM 2269 N N . SER A 1 278 ? 23.211 -13.883 -21.951 1.00 89.44 278 SER A N 1
ATOM 2270 C CA . SER A 1 278 ? 22.858 -15.219 -21.477 1.00 89.44 278 SER A CA 1
ATOM 2271 C C . SER A 1 278 ? 21.990 -15.937 -22.503 1.00 89.44 278 SER A C 1
ATOM 2273 O O . SER A 1 278 ? 21.156 -15.329 -23.163 1.00 89.44 278 SER A O 1
ATOM 2275 N N . GLY A 1 279 ? 22.180 -17.247 -22.651 1.00 87.25 279 GLY A N 1
ATOM 2276 C CA . GLY A 1 279 ? 21.380 -18.066 -23.560 1.00 87.25 279 GLY A CA 1
ATOM 2277 C C . GLY A 1 279 ? 22.185 -19.174 -24.224 1.00 87.25 279 GLY A C 1
ATOM 2278 O O . GLY A 1 279 ? 23.362 -19.389 -23.926 1.00 87.25 279 GLY A O 1
ATOM 2279 N N . GLU A 1 280 ? 21.541 -19.894 -25.137 1.00 87.44 280 GLU A N 1
ATOM 2280 C CA . GLU A 1 280 ? 22.213 -20.927 -25.919 1.00 87.44 280 GLU A CA 1
ATOM 2281 C C . GLU A 1 280 ? 23.265 -20.323 -26.855 1.00 87.44 280 GLU A C 1
ATOM 2283 O O . GLU A 1 280 ? 23.032 -19.299 -27.498 1.00 87.44 280 GLU A O 1
ATOM 2288 N N . LYS A 1 281 ? 24.418 -20.993 -26.976 1.00 86.06 281 LYS A N 1
ATOM 2289 C CA . LYS A 1 281 ? 25.586 -20.511 -27.731 1.00 86.06 281 LYS A CA 1
ATOM 2290 C C . LYS A 1 281 ? 25.233 -19.993 -29.132 1.00 86.06 281 LYS A C 1
ATOM 2292 O O . LYS A 1 281 ? 25.674 -18.914 -29.509 1.00 86.06 281 LYS A O 1
ATOM 2297 N N . HIS A 1 282 ? 24.406 -20.732 -29.871 1.00 83.56 282 HIS A N 1
ATOM 2298 C CA . HIS A 1 282 ? 24.021 -20.374 -31.236 1.00 83.56 282 HIS A CA 1
ATOM 2299 C C . HIS A 1 282 ? 23.165 -19.095 -31.314 1.00 83.56 282 HIS A C 1
ATOM 2301 O O . HIS A 1 282 ? 23.219 -18.388 -32.317 1.00 83.56 282 HIS A O 1
ATOM 2307 N N . ASN A 1 283 ? 22.398 -18.777 -30.267 1.00 81.69 283 ASN A N 1
ATOM 2308 C CA . ASN A 1 283 ? 21.613 -17.544 -30.188 1.00 81.69 283 ASN A CA 1
ATOM 2309 C C . ASN A 1 283 ? 22.504 -16.348 -29.850 1.00 81.69 283 ASN A C 1
ATOM 2311 O O . ASN A 1 283 ? 22.359 -15.287 -30.449 1.00 81.69 283 ASN A O 1
ATOM 2315 N N . VAL A 1 284 ? 23.467 -16.539 -28.945 1.00 83.69 284 VAL A N 1
ATOM 2316 C CA . VAL A 1 284 ? 24.416 -15.491 -28.544 1.00 83.69 284 VAL A CA 1
ATOM 2317 C C . VAL A 1 284 ? 25.378 -15.139 -29.685 1.00 83.69 284 VAL A C 1
ATOM 2319 O O . VAL A 1 284 ? 25.596 -13.963 -29.954 1.00 83.69 284 VAL A O 1
ATOM 2322 N N . GLU A 1 285 ? 25.916 -16.130 -30.405 1.00 83.56 285 GLU A N 1
ATOM 2323 C CA . GLU A 1 285 ? 26.868 -15.906 -31.511 1.00 83.56 285 GLU A CA 1
ATOM 2324 C C . GLU A 1 285 ? 26.261 -15.138 -32.693 1.00 83.56 285 GLU A C 1
ATOM 2326 O O . GLU A 1 285 ? 26.968 -14.407 -33.384 1.00 83.56 285 GLU A O 1
ATOM 2331 N N . ASN A 1 286 ? 24.953 -15.281 -32.916 1.00 82.12 286 ASN A N 1
ATOM 2332 C CA . ASN A 1 286 ? 24.237 -14.587 -33.986 1.00 82.12 286 ASN A CA 1
ATOM 2333 C C . ASN A 1 286 ? 23.637 -13.243 -33.538 1.00 82.12 286 ASN A C 1
ATOM 2335 O O . ASN A 1 286 ? 23.031 -12.539 -34.351 1.00 82.12 286 ASN A O 1
ATOM 2339 N N . MET A 1 287 ? 23.781 -12.876 -32.262 1.00 85.12 287 MET A N 1
ATOM 2340 C CA . MET A 1 287 ? 23.166 -11.677 -31.707 1.00 85.12 287 MET A CA 1
ATOM 2341 C C . MET A 1 287 ? 23.931 -10.418 -32.124 1.00 85.12 287 MET A C 1
ATOM 2343 O O . MET A 1 287 ? 25.114 -10.241 -31.830 1.00 85.12 287 MET A O 1
ATOM 2347 N N . LYS A 1 288 ? 23.227 -9.487 -32.770 1.00 89.38 288 LYS A N 1
ATOM 2348 C CA . LYS A 1 288 ? 23.762 -8.163 -33.094 1.00 89.38 288 LYS A CA 1
ATOM 2349 C C . LYS A 1 288 ? 23.549 -7.213 -31.927 1.00 89.38 288 LYS A C 1
ATOM 2351 O O . LYS A 1 288 ? 22.552 -6.500 -31.865 1.00 89.38 288 LYS A O 1
ATOM 2356 N N . VAL A 1 289 ? 24.503 -7.212 -30.998 1.00 85.75 289 VAL A N 1
ATOM 2357 C CA . VAL A 1 289 ? 24.452 -6.357 -29.803 1.00 85.75 289 VAL A CA 1
ATOM 2358 C C . VAL A 1 289 ? 24.289 -4.880 -30.182 1.00 85.75 289 VAL A C 1
ATOM 2360 O O . VAL A 1 289 ? 23.495 -4.195 -29.555 1.00 85.75 289 VAL A O 1
ATOM 2363 N N . SER A 1 290 ? 24.938 -4.405 -31.251 1.00 89.12 290 SER A N 1
ATOM 2364 C CA . SER A 1 290 ? 24.792 -3.026 -31.750 1.00 89.12 290 SER A CA 1
ATOM 2365 C C . SER A 1 290 ? 23.340 -2.621 -32.013 1.00 89.12 290 SER A C 1
ATOM 2367 O O . SER A 1 290 ? 22.922 -1.545 -31.598 1.00 89.12 290 SER A O 1
ATOM 2369 N N . ASP A 1 291 ? 22.568 -3.495 -32.659 1.00 90.94 291 ASP A N 1
ATOM 2370 C CA . ASP A 1 291 ? 21.187 -3.215 -33.059 1.00 90.94 291 ASP A CA 1
ATOM 2371 C C . ASP A 1 291 ? 20.272 -3.184 -31.820 1.00 90.94 291 ASP A C 1
ATOM 2373 O O . ASP A 1 291 ? 19.331 -2.393 -31.736 1.00 90.94 291 ASP A O 1
ATOM 2377 N N . ILE A 1 292 ? 20.577 -4.027 -30.823 1.00 90.75 292 ILE A N 1
ATOM 2378 C CA . ILE A 1 292 ? 19.896 -4.028 -29.524 1.00 90.75 292 ILE A CA 1
ATOM 2379 C C . ILE A 1 292 ? 20.196 -2.732 -28.773 1.00 90.75 292 ILE A C 1
ATOM 2381 O O . ILE A 1 292 ? 19.263 -2.105 -28.279 1.00 90.75 292 ILE A O 1
ATOM 2385 N N . LEU A 1 293 ? 21.465 -2.318 -28.714 1.00 91.31 293 LEU A N 1
ATOM 2386 C CA . LEU A 1 293 ? 21.874 -1.090 -28.032 1.00 91.31 293 LEU A CA 1
ATOM 2387 C C . LEU A 1 293 ? 21.198 0.137 -28.650 1.00 91.31 293 LEU A C 1
ATOM 2389 O O . LEU A 1 293 ? 20.604 0.919 -27.918 1.00 91.31 293 LEU A O 1
ATOM 2393 N N . GLU A 1 294 ? 21.202 0.269 -29.980 1.00 93.06 294 GLU A N 1
ATOM 2394 C CA . GLU A 1 294 ? 20.569 1.402 -30.670 1.00 93.06 294 GLU A CA 1
ATOM 2395 C C . GLU A 1 294 ? 19.068 1.500 -30.347 1.00 93.06 294 GLU A C 1
ATOM 2397 O O . GLU A 1 294 ? 18.546 2.578 -30.044 1.00 93.06 294 GLU A O 1
ATOM 2402 N N . ARG A 1 295 ? 18.366 0.361 -30.348 1.00 94.38 295 ARG A N 1
ATOM 2403 C CA . ARG A 1 295 ? 16.946 0.297 -29.981 1.00 94.38 295 ARG A CA 1
ATOM 2404 C C . ARG A 1 295 ? 16.717 0.643 -28.509 1.00 94.38 295 ARG A C 1
ATOM 2406 O O . ARG A 1 295 ? 15.817 1.428 -28.215 1.00 94.38 295 ARG A O 1
ATOM 2413 N N . VAL A 1 296 ? 17.500 0.060 -27.599 1.00 94.19 296 VAL A N 1
ATOM 2414 C CA . VAL A 1 296 ? 17.375 0.291 -26.151 1.00 94.19 296 VAL A CA 1
ATOM 2415 C C . VAL A 1 296 ? 17.643 1.754 -25.821 1.00 94.19 296 VAL A C 1
ATOM 2417 O O . VAL A 1 296 ? 16.868 2.370 -25.096 1.00 94.19 296 VAL A O 1
ATOM 2420 N N . GLU A 1 297 ? 18.684 2.348 -26.403 1.00 93.38 297 GLU A N 1
ATOM 2421 C CA . GLU A 1 297 ? 18.996 3.761 -26.210 1.00 93.38 297 GLU A CA 1
ATOM 2422 C C . GLU A 1 297 ? 17.876 4.658 -26.729 1.00 93.38 297 GLU A C 1
ATOM 2424 O O . GLU A 1 297 ? 17.526 5.628 -26.059 1.00 93.38 297 GLU A O 1
ATOM 2429 N N . LYS A 1 298 ? 17.271 4.340 -27.879 1.00 94.69 298 LYS A N 1
ATOM 2430 C CA . LYS A 1 298 ? 16.119 5.094 -28.386 1.00 94.69 298 LYS A CA 1
ATOM 2431 C C . LYS A 1 298 ? 14.953 5.081 -27.392 1.00 94.69 298 LYS A C 1
ATOM 2433 O O . LYS A 1 298 ? 14.408 6.145 -27.104 1.00 94.69 298 LYS A O 1
ATOM 2438 N N . GLU A 1 299 ? 14.618 3.919 -26.836 1.00 93.88 299 GLU A N 1
ATOM 2439 C CA . GLU A 1 299 ? 13.541 3.783 -25.846 1.00 93.88 299 GLU A CA 1
ATOM 2440 C C . GLU A 1 299 ? 13.862 4.549 -24.554 1.00 93.88 299 GLU A C 1
ATOM 2442 O O . GLU A 1 299 ? 13.051 5.333 -24.059 1.00 93.88 299 GLU A O 1
ATOM 2447 N N . VAL A 1 300 ? 15.093 4.420 -24.048 1.00 93.81 300 VAL A N 1
ATOM 2448 C CA . VAL A 1 300 ? 15.568 5.187 -22.887 1.00 93.81 300 VAL A CA 1
ATOM 2449 C C . VAL A 1 300 ? 15.460 6.690 -23.142 1.00 93.81 300 VAL A C 1
ATOM 2451 O O . VAL A 1 300 ? 15.022 7.423 -22.258 1.00 93.81 300 VAL A O 1
ATOM 2454 N N . HIS A 1 301 ? 15.802 7.174 -24.340 1.00 93.31 301 HIS A N 1
ATOM 2455 C CA . HIS A 1 301 ? 15.641 8.587 -24.691 1.00 93.31 301 HIS A CA 1
ATOM 2456 C C . HIS A 1 301 ? 14.171 9.025 -24.678 1.00 93.31 301 HIS A C 1
ATOM 2458 O O . HIS A 1 301 ? 13.874 10.146 -24.258 1.00 93.31 301 HIS A O 1
ATOM 2464 N N . GLU A 1 302 ? 13.244 8.173 -25.117 1.00 92.69 302 GLU A N 1
ATOM 2465 C CA . GLU A 1 302 ? 11.807 8.454 -25.058 1.00 92.69 302 GLU A CA 1
ATOM 2466 C C . GLU A 1 302 ? 11.302 8.521 -23.610 1.00 92.69 302 GLU A C 1
ATOM 2468 O O . GLU A 1 302 ? 10.597 9.472 -23.257 1.00 92.69 302 GLU A O 1
ATOM 2473 N N . ILE A 1 303 ? 11.746 7.607 -22.743 1.00 91.81 303 ILE A N 1
ATOM 2474 C CA . ILE A 1 303 ? 11.448 7.640 -21.303 1.00 91.81 303 ILE A CA 1
ATOM 2475 C C . ILE A 1 303 ? 12.072 8.881 -20.645 1.00 91.81 303 ILE A C 1
ATOM 2477 O O . ILE A 1 303 ? 11.396 9.586 -19.896 1.00 91.81 303 ILE A O 1
ATOM 2481 N N . MET A 1 304 ? 13.320 9.226 -20.976 1.00 90.94 304 MET A N 1
ATOM 2482 C CA . MET A 1 304 ? 14.014 10.411 -20.453 1.00 90.94 304 MET A CA 1
ATOM 2483 C C . MET A 1 304 ? 13.280 11.719 -20.779 1.00 90.94 304 MET A C 1
ATOM 2485 O O . MET A 1 304 ? 13.336 12.669 -19.999 1.00 90.94 304 MET A O 1
ATOM 2489 N N . ARG A 1 305 ? 12.521 11.786 -21.883 1.00 90.62 305 ARG A N 1
ATOM 2490 C CA . ARG A 1 305 ? 11.668 12.954 -22.176 1.00 90.62 305 ARG A CA 1
ATOM 2491 C C . ARG A 1 305 ? 10.554 13.150 -21.148 1.00 90.62 305 ARG A C 1
ATOM 2493 O O . ARG A 1 305 ? 10.112 14.284 -20.987 1.00 90.62 305 ARG A O 1
ATOM 2500 N N . LYS A 1 306 ? 10.111 12.099 -20.446 1.00 85.94 306 LYS A N 1
ATOM 2501 C CA . LYS A 1 306 ? 9.100 12.206 -19.378 1.00 85.94 306 LYS A CA 1
ATOM 2502 C C . LYS A 1 306 ? 9.624 12.951 -18.145 1.00 85.94 306 LYS A C 1
ATOM 2504 O O . LYS A 1 306 ? 8.831 13.560 -17.445 1.00 85.94 306 LYS A O 1
ATOM 2509 N N . PHE A 1 307 ? 10.939 12.965 -17.916 1.00 83.12 307 PHE A N 1
ATOM 2510 C CA . PHE A 1 307 ? 11.566 13.685 -16.798 1.00 83.12 307 PHE A CA 1
ATOM 2511 C C . PHE A 1 307 ? 11.657 15.203 -17.004 1.00 83.12 307 PHE A C 1
ATOM 2513 O O . PHE A 1 307 ? 11.874 15.932 -16.039 1.00 83.12 307 PHE A O 1
ATOM 2520 N N . ASN A 1 308 ? 11.532 15.662 -18.254 1.00 73.81 308 ASN A N 1
ATOM 2521 C CA . ASN A 1 308 ? 11.716 17.060 -18.658 1.00 73.81 308 ASN A CA 1
ATOM 2522 C C . ASN A 1 308 ? 10.389 17.789 -18.945 1.00 73.81 308 ASN A C 1
ATOM 2524 O O . ASN A 1 308 ? 10.414 18.885 -19.507 1.00 73.81 308 ASN A O 1
ATOM 2528 N N . LYS A 1 309 ? 9.251 17.159 -18.639 1.00 60.97 309 LYS A N 1
ATOM 2529 C CA . LYS A 1 309 ? 7.915 17.765 -18.702 1.00 60.97 309 LYS A CA 1
ATOM 2530 C C . LYS A 1 309 ? 7.540 18.326 -17.341 1.00 60.97 309 LYS A C 1
ATOM 2532 O O . LYS A 1 309 ? 6.882 19.385 -17.344 1.00 60.97 309 LYS A O 1
#

Radius of gyration: 26.19 Å; chains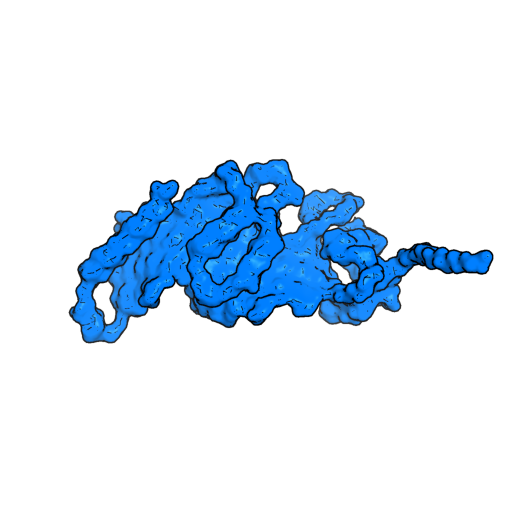: 1; bounding box: 89×44×69 Å

Foldseek 3Di:
DDDDPPPPPDPLAQDEPDPVLLVLLQLLQVLQPHHSVLVVVQCVLQPQEAFRYWADDDPVQCKTWTQHPVRDIKIKGWDRADDPPGATWIWIDDPFKIWIWGWDPPDDRPDRTDIDTAWMWGHDPAKIWIWGDDLFKIWIWIPPDQWKIKIKIWTFFPPPVDSVDTLRCQLVVVLVVVSSPDDPPDDQVVNLVVVVVRSVDDLNSLQRIQKTKIWMWGGHDPPIDTAWMWMGGSNFTAWTWHHDPQKIWIAGLQGWIWIDHPFWIWGDDPVDTDIDGDDDPVCVVPDDVVVVVVVSVVVNVVVNVVRVD

Secondary structure (DSSP, 8-state):
--------------EES-HHHHHHHHHHHHHTT--TTHHHHHHHHTT--SEEEEEEEEGGGTEEEEEETT--EEEEEEE---STT---EEEEE-SSEEEEEEE-TTPPTTSPP-EEEEEEEEEETTEEEEEEE-SSEEEEEEE-SSSEEEEEEEEPPTT-S-TTS-GGGTTHHHHHHHHTT--TT--HHHHHHHHHHHHT--HHHHHS-S-EEEEEEESSGGG-EEEEEEEEETTEEEEEEEEETTEEEEEETTS-EEEE-SSEEEEE-SS-EEEEE-S-HHHHHT--HHHHHHHHHHHHHHHHGGGG-

pLDDT: mean 86.12, std 14.14, range [28.64, 97.62]

Sequence (309 aa):
MREKEIFSRSKETKVCDTPELVCLITEWTQKGNWKFEDFWTFLELVGINNPIRLYGLDESKCSFKALTEFNEEITVVLVFGTSRESAIGILLKDENQEKQFVTNSNIEDGTVPSVILRRKNIVKDGMMLRNFYCEYFCNRILEIDSEHKLKIYVCEPEEADDKDNLVVLRNSSQIEEYLLGLDNSFAIEEVFNTVLKFFELSEKEMRTCDGLKISYCEGVGMNEQMCSCIRIENGELKEYATFQNGEKFDVFRNGNWKFNSDTVKIDYSKENYEVSLSGEKHNVENMKVSDILERVEKEVHEIMRKFNK